Protein AF-A0A3B9G1E5-F1 (afdb_monomer)

Radius of gyration: 32.94 Å; Cα contacts (8 Å, |Δi|>4): 588; chains: 1; bounding box: 75×41×109 Å

pLDDT: mean 81.5, std 19.0, range [27.67, 98.44]

Structure (mmCIF, N/CA/C/O backbone):
data_AF-A0A3B9G1E5-F1
#
_entry.id   AF-A0A3B9G1E5-F1
#
loop_
_atom_site.group_PDB
_atom_site.id
_atom_site.type_symbol
_atom_site.label_atom_id
_atom_site.label_alt_id
_atom_site.label_comp_id
_atom_site.label_asym_id
_atom_site.label_entity_id
_atom_site.label_seq_id
_atom_site.pdbx_PDB_ins_code
_atom_site.Cartn_x
_atom_site.Cartn_y
_atom_site.Cartn_z
_atom_site.occupancy
_atom_site.B_iso_or_equiv
_atom_site.auth_seq_id
_atom_site.auth_comp_id
_atom_site.auth_asym_id
_atom_site.auth_atom_id
_atom_site.pdbx_PDB_model_num
ATOM 1 N N . MET A 1 1 ? 40.032 -5.518 65.776 1.00 39.97 1 MET A N 1
ATOM 2 C CA . MET A 1 1 ? 39.558 -6.802 65.204 1.00 39.97 1 MET A CA 1
ATOM 3 C C . MET A 1 1 ? 38.632 -7.492 66.201 1.00 39.97 1 MET A C 1
ATOM 5 O O . MET A 1 1 ? 39.005 -7.560 67.363 1.00 39.97 1 MET A O 1
ATOM 9 N N . LYS A 1 2 ? 37.508 -8.045 65.707 1.00 32.12 2 LYS A N 1
ATOM 10 C CA . LYS A 1 2 ? 36.455 -8.835 66.402 1.00 32.12 2 LYS A CA 1
ATOM 11 C C . LYS A 1 2 ? 35.455 -7.978 67.204 1.00 32.12 2 LYS A C 1
ATOM 13 O O . LYS A 1 2 ? 35.802 -7.433 68.237 1.00 32.12 2 LYS A O 1
ATOM 18 N N . LYS A 1 3 ? 34.317 -7.600 66.609 1.00 34.41 3 LYS A N 1
ATOM 19 C CA . LYS A 1 3 ? 33.067 -8.346 66.303 1.00 34.41 3 LYS A CA 1
ATOM 20 C C . LYS A 1 3 ? 32.034 -8.252 67.443 1.00 34.41 3 LYS A C 1
ATOM 22 O O . LYS A 1 3 ? 32.259 -8.770 68.528 1.00 34.41 3 LYS A O 1
ATOM 27 N N . SER A 1 4 ? 30.888 -7.665 67.070 1.00 39.25 4 SER A N 1
ATOM 28 C CA . SER A 1 4 ? 29.509 -7.920 67.528 1.00 39.25 4 SER A CA 1
ATOM 29 C C . SER A 1 4 ? 29.148 -7.669 69.001 1.00 39.25 4 SER A C 1
ATOM 31 O O . SER A 1 4 ? 29.394 -8.498 69.873 1.00 39.25 4 SER A O 1
ATOM 33 N N . LEU A 1 5 ? 28.430 -6.561 69.221 1.00 33.75 5 LEU A N 1
ATOM 34 C CA . LEU A 1 5 ? 27.640 -6.215 70.407 1.00 33.75 5 LEU A CA 1
ATOM 35 C C . LEU A 1 5 ? 26.174 -6.147 69.921 1.00 33.75 5 LEU A C 1
ATOM 37 O O . LEU A 1 5 ? 25.920 -5.431 68.961 1.00 33.75 5 LEU A O 1
ATOM 41 N N . LYS A 1 6 ? 25.319 -7.114 70.307 1.00 32.94 6 LYS A N 1
ATOM 42 C CA . LYS A 1 6 ? 24.207 -6.984 71.286 1.00 32.94 6 LYS A CA 1
ATOM 43 C C . LYS A 1 6 ? 23.143 -5.951 70.835 1.00 32.94 6 LYS A C 1
ATOM 45 O O . LYS A 1 6 ? 23.500 -4.883 70.380 1.00 32.94 6 LYS A O 1
ATOM 50 N N . LEU A 1 7 ? 21.836 -6.135 70.989 1.00 34.56 7 LEU A N 1
ATOM 51 C CA . LEU A 1 7 ? 21.082 -6.874 71.997 1.00 34.56 7 LEU A CA 1
ATOM 52 C C . LEU A 1 7 ? 19.578 -6.717 71.684 1.00 34.56 7 LEU A C 1
ATOM 54 O O . LEU A 1 7 ? 19.217 -5.668 71.171 1.00 34.56 7 LEU A O 1
ATOM 58 N N . LEU A 1 8 ? 18.779 -7.701 72.131 1.00 34.34 8 LEU A N 1
ATOM 59 C CA . LEU A 1 8 ? 17.460 -7.595 72.803 1.00 34.34 8 LEU A CA 1
ATOM 60 C C . LEU A 1 8 ? 16.345 -6.754 72.147 1.00 34.34 8 LEU A C 1
ATOM 62 O O . LEU A 1 8 ? 16.550 -5.630 71.730 1.00 34.34 8 LEU A O 1
ATOM 66 N N . SER A 1 9 ? 15.081 -7.170 72.129 1.00 32.47 9 SER A N 1
ATOM 67 C CA . SER A 1 9 ? 14.302 -7.956 73.103 1.00 32.47 9 SER A CA 1
ATOM 68 C C . SER A 1 9 ? 12.986 -8.313 72.378 1.00 32.47 9 SER A C 1
ATOM 70 O O . SER A 1 9 ? 12.380 -7.423 71.796 1.00 32.47 9 SER A O 1
ATOM 72 N N . ALA A 1 10 ? 12.551 -9.568 72.202 1.00 31.05 10 ALA A N 1
ATOM 73 C CA . ALA A 1 10 ? 11.916 -10.438 73.204 1.00 31.05 10 ALA A CA 1
ATOM 74 C C . ALA A 1 10 ? 10.995 -9.641 74.153 1.00 31.05 10 ALA A C 1
ATOM 76 O O . ALA A 1 10 ? 11.460 -8.766 74.870 1.00 31.05 10 ALA A O 1
ATOM 77 N N . VAL A 1 11 ? 9.696 -9.921 74.232 1.00 33.59 11 VAL A N 1
ATOM 78 C CA . VAL A 1 11 ? 9.209 -10.969 75.137 1.00 33.59 11 VAL A CA 1
ATOM 79 C C . VAL A 1 11 ? 7.701 -11.183 74.923 1.00 33.59 11 VAL A C 1
ATOM 81 O O . VAL A 1 11 ? 6.958 -10.212 74.961 1.00 33.59 11 VAL A O 1
ATOM 84 N N . LEU A 1 12 ? 7.338 -12.463 74.723 1.00 31.69 12 LEU A N 1
ATOM 85 C CA . LEU A 1 12 ? 6.212 -13.259 75.262 1.00 31.69 12 LEU A CA 1
ATOM 86 C C . LEU A 1 12 ? 4.792 -12.624 75.327 1.00 31.69 12 LEU A C 1
ATOM 88 O O . LEU A 1 12 ? 4.618 -11.482 75.707 1.00 31.69 12 LEU A O 1
ATOM 92 N N . LEU A 1 13 ? 3.688 -13.341 75.087 1.00 30.61 13 LEU A N 1
ATOM 93 C CA . LEU A 1 13 ? 3.340 -14.628 75.695 1.00 30.61 13 LEU A CA 1
ATOM 94 C C . LEU A 1 13 ? 2.105 -15.262 75.010 1.00 30.61 13 LEU A C 1
ATOM 96 O O . LEU A 1 13 ? 1.199 -14.587 74.537 1.00 30.61 13 LEU A O 1
ATOM 100 N N . SER A 1 14 ? 2.120 -16.587 75.021 1.00 32.97 14 SER A N 1
ATOM 101 C CA . SER A 1 14 ? 1.191 -17.615 74.544 1.00 32.97 14 SER A CA 1
ATOM 102 C C . SER A 1 14 ? -0.316 -17.506 74.857 1.00 32.97 14 SER A C 1
ATOM 104 O O . SER A 1 14 ? -0.705 -17.208 75.979 1.00 32.97 14 SER A O 1
ATOM 106 N N . ALA A 1 15 ? -1.104 -17.955 73.868 1.00 40.81 15 ALA A N 1
ATOM 107 C CA . ALA A 1 15 ? -2.225 -18.915 73.904 1.00 40.81 15 ALA A CA 1
ATOM 108 C C . ALA A 1 15 ? -3.256 -18.901 75.056 1.00 40.81 15 ALA A C 1
ATOM 110 O O . ALA A 1 15 ? -2.935 -19.202 76.202 1.00 40.81 15 ALA A O 1
ATOM 111 N N . SER A 1 16 ? -4.544 -18.803 74.696 1.00 33.31 16 SER A N 1
ATOM 112 C CA . SER A 1 16 ? -5.614 -19.595 75.331 1.00 33.31 16 SER A CA 1
ATOM 113 C C . SER A 1 16 ? -6.847 -19.750 74.422 1.00 33.31 16 SER A C 1
ATOM 115 O O . SER A 1 16 ? -7.103 -18.939 73.538 1.00 33.31 16 SER A O 1
ATOM 117 N N . MET A 1 17 ? -7.529 -20.879 74.621 1.00 38.78 17 MET A N 1
ATOM 118 C CA . MET A 1 17 ? -8.635 -21.469 73.863 1.00 38.78 17 MET A CA 1
ATOM 119 C C . MET A 1 17 ? -9.976 -20.711 73.921 1.00 38.78 17 MET A C 1
ATOM 121 O O . MET A 1 17 ? -10.339 -20.160 74.951 1.00 38.78 17 MET A O 1
ATOM 125 N N . ALA A 1 18 ? -10.741 -20.891 72.836 1.00 42.22 18 ALA A N 1
ATOM 126 C CA . ALA A 1 18 ? -12.187 -21.148 72.743 1.00 42.22 18 ALA A CA 1
ATOM 127 C C . ALA A 1 18 ? -13.191 -20.255 73.506 1.00 42.22 18 ALA A C 1
ATOM 129 O O . ALA A 1 18 ? -13.403 -20.403 74.706 1.00 42.22 18 ALA A 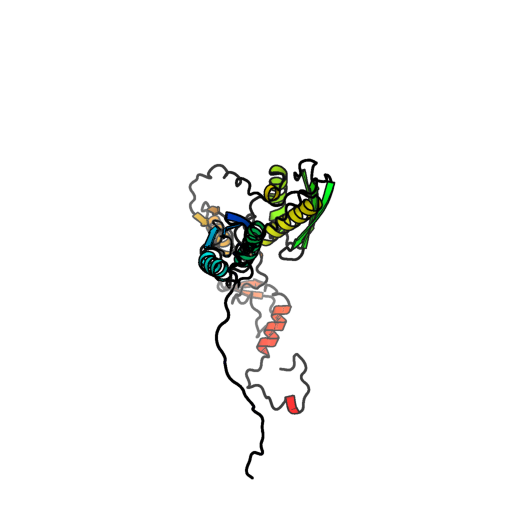O 1
ATOM 130 N N . ALA A 1 19 ? -13.980 -19.496 72.735 1.00 28.98 19 ALA A N 1
ATOM 131 C CA . ALA A 1 19 ? -15.362 -19.152 73.068 1.00 28.98 19 ALA A CA 1
ATOM 132 C C . ALA A 1 19 ? -16.203 -19.023 71.781 1.00 28.98 19 ALA A C 1
ATOM 134 O O . ALA A 1 19 ? -15.822 -18.334 70.839 1.00 28.98 19 ALA A O 1
ATOM 135 N N . CYS A 1 20 ? -17.328 -19.737 71.749 1.00 31.62 20 CYS A N 1
ATOM 136 C CA . CYS A 1 20 ? -18.337 -19.764 70.692 1.00 31.62 20 CYS A CA 1
ATOM 137 C C . CYS A 1 20 ? -18.978 -18.389 70.433 1.00 31.62 20 CYS A C 1
ATOM 139 O O . CYS A 1 20 ? -19.241 -17.662 71.386 1.00 31.62 20 CYS A O 1
ATOM 141 N N . SER A 1 21 ? -19.398 -18.106 69.194 1.00 28.61 21 SER A N 1
ATOM 142 C CA . SER A 1 21 ? -20.818 -17.898 68.821 1.00 28.61 21 SER A CA 1
ATOM 143 C C . SER A 1 21 ? -20.988 -17.188 67.467 1.00 28.61 21 SER A C 1
ATOM 145 O O . SER A 1 21 ? -20.147 -16.409 67.041 1.00 28.61 21 SER A O 1
ATOM 147 N N . SER A 1 22 ? -22.119 -17.504 66.826 1.00 29.78 22 SER A N 1
ATOM 148 C CA . SER A 1 22 ? -22.732 -16.894 65.635 1.00 29.78 22 SER A CA 1
ATOM 149 C C . SER A 1 22 ? -21.983 -16.988 64.306 1.00 29.78 22 SER A C 1
ATOM 151 O O . SER A 1 22 ? -21.281 -16.087 63.869 1.00 29.78 22 SER A O 1
ATOM 153 N N . GLN A 1 23 ? -22.288 -18.086 63.621 1.00 37.19 23 GLN A N 1
ATOM 154 C CA . GLN A 1 23 ? -22.285 -18.237 62.175 1.00 37.19 23 GLN A CA 1
ATOM 155 C C . GLN A 1 23 ? -23.252 -17.206 61.558 1.00 37.19 23 GLN A C 1
ATOM 157 O O . GLN A 1 23 ? -24.460 -17.432 61.495 1.00 37.19 23 GLN A O 1
ATOM 162 N N . SER A 1 24 ? -22.731 -16.050 61.151 1.00 27.67 24 SER A N 1
ATOM 163 C CA . SER A 1 24 ? -23.397 -15.167 60.194 1.00 27.67 24 SER A CA 1
ATOM 164 C C . SER A 1 24 ? -23.032 -15.641 58.791 1.00 27.67 24 SER A C 1
ATOM 166 O O . SER A 1 24 ? -21.886 -15.534 58.367 1.00 27.67 24 SER A O 1
ATOM 168 N N . ASN A 1 25 ? -24.019 -16.205 58.095 1.00 38.38 25 ASN A N 1
ATOM 169 C CA . ASN A 1 25 ? -24.003 -16.365 56.645 1.00 38.38 25 ASN A CA 1
ATOM 170 C C . ASN A 1 25 ? -23.972 -14.955 56.030 1.00 38.38 25 ASN A C 1
ATOM 172 O O . ASN A 1 25 ? -25.022 -14.344 55.829 1.00 38.38 25 ASN A O 1
ATOM 176 N N . GLU A 1 26 ? -22.783 -14.417 55.776 1.00 31.73 26 GLU A N 1
ATOM 177 C CA . GLU A 1 26 ? -22.623 -13.376 54.764 1.00 31.73 26 GLU A CA 1
ATOM 178 C C . GLU A 1 26 ? -22.708 -14.057 53.390 1.00 31.73 26 GLU A C 1
ATOM 180 O O . GLU A 1 26 ? -22.068 -15.094 53.185 1.00 31.73 26 GLU A O 1
ATOM 185 N N . PRO A 1 27 ? -23.513 -13.543 52.444 1.00 32.75 27 PRO A N 1
ATOM 186 C CA . PRO A 1 27 ? -23.383 -13.978 51.067 1.00 32.75 27 PRO A CA 1
ATOM 187 C C . PRO A 1 27 ? -21.976 -13.589 50.612 1.00 32.75 27 PRO A C 1
ATOM 189 O O . PRO A 1 27 ? -21.562 -12.446 50.803 1.00 32.75 27 PRO A O 1
ATOM 192 N N . ALA A 1 28 ? -21.238 -14.548 50.051 1.00 31.94 28 ALA A N 1
ATOM 193 C CA . ALA A 1 28 ? -19.976 -14.275 49.385 1.00 31.94 28 ALA A CA 1
ATOM 194 C C . ALA A 1 28 ? -20.189 -13.093 48.430 1.00 31.94 28 ALA A C 1
ATOM 196 O O . ALA A 1 28 ? -21.043 -13.167 47.545 1.00 31.94 28 ALA A O 1
ATOM 197 N N . GLN A 1 29 ? -19.466 -11.993 48.653 1.00 33.97 29 GLN A N 1
ATOM 198 C CA . GLN A 1 29 ? -19.356 -10.927 47.668 1.00 33.97 29 GLN A CA 1
ATOM 199 C C . GLN A 1 29 ? -18.851 -11.575 46.378 1.00 33.97 29 GLN A C 1
ATOM 201 O O . GLN A 1 29 ? -17.723 -12.061 46.328 1.00 33.97 29 GLN A O 1
ATOM 206 N N . GLU A 1 30 ? -19.712 -11.636 45.365 1.00 41.00 30 GLU A N 1
ATOM 207 C CA . GLU A 1 30 ? -19.305 -11.918 43.996 1.00 41.00 30 GLU A CA 1
ATOM 208 C C . GLU A 1 30 ? -18.299 -10.818 43.632 1.00 41.00 30 GLU A C 1
ATOM 210 O O . GLU A 1 30 ? -18.669 -9.642 43.572 1.00 41.00 30 GLU A O 1
ATOM 215 N N . GLU A 1 31 ? -17.013 -11.161 43.492 1.00 42.53 31 GLU A N 1
ATOM 216 C CA . GLU A 1 31 ? -16.055 -10.223 42.914 1.00 42.53 31 GLU A CA 1
ATOM 217 C C . GLU A 1 31 ? -16.584 -9.819 41.539 1.00 42.53 31 GLU A C 1
ATOM 219 O O . GLU A 1 31 ? -16.927 -10.670 40.712 1.00 42.53 31 GLU A O 1
ATOM 224 N N . ALA A 1 32 ? -16.703 -8.510 41.317 1.00 54.34 32 ALA A N 1
ATOM 225 C CA . ALA A 1 32 ? -17.008 -7.979 40.003 1.00 54.34 32 ALA A CA 1
ATOM 226 C C . ALA A 1 32 ? -15.880 -8.424 39.065 1.00 54.34 32 ALA A C 1
ATOM 228 O O . ALA A 1 32 ? -14.743 -7.980 39.208 1.00 54.34 32 ALA A O 1
ATOM 229 N N . GLY A 1 33 ? -16.195 -9.358 38.169 1.00 64.31 33 GLY A N 1
ATOM 230 C CA . GLY A 1 33 ? -15.239 -9.892 37.210 1.00 64.31 33 GLY A CA 1
ATOM 231 C C . GLY A 1 33 ? -14.616 -8.781 36.365 1.00 64.31 33 GLY A C 1
ATOM 232 O O . GLY A 1 33 ? -15.290 -7.811 36.019 1.00 64.31 33 GLY A O 1
ATOM 233 N N . LYS A 1 34 ? -13.329 -8.934 36.032 1.00 81.19 34 LYS A N 1
ATOM 234 C CA . LYS A 1 34 ? -12.565 -8.031 35.158 1.00 81.19 34 LYS A CA 1
ATOM 235 C C . LYS A 1 34 ? -13.220 -7.854 33.782 1.00 81.19 34 LYS A C 1
ATOM 237 O O . LYS A 1 34 ? -13.136 -6.770 33.215 1.00 81.19 34 LYS A O 1
ATOM 242 N N . TYR A 1 35 ? -13.871 -8.896 33.265 1.00 86.25 35 TYR A N 1
ATOM 243 C CA . TYR A 1 35 ? -14.521 -8.877 31.957 1.00 86.25 35 TYR A CA 1
ATOM 244 C C . TYR A 1 35 ? -15.988 -9.302 32.037 1.00 86.25 35 TYR A C 1
ATOM 246 O O . TYR A 1 35 ? -16.402 -10.100 32.883 1.00 86.25 35 TYR A O 1
ATOM 254 N N . THR A 1 36 ? -16.771 -8.827 31.076 1.00 88.75 36 THR A N 1
ATOM 255 C CA . THR A 1 36 ? -18.041 -9.443 30.706 1.00 88.75 36 THR A CA 1
ATOM 256 C C . THR A 1 36 ? -17.722 -10.685 29.884 1.00 88.75 36 THR A C 1
ATOM 258 O O . THR A 1 36 ? -17.154 -10.576 28.800 1.00 88.75 36 THR A O 1
ATOM 261 N N . ALA A 1 37 ? -18.071 -11.867 30.393 1.00 90.19 37 ALA A N 1
ATOM 262 C CA . ALA A 1 37 ? -17.803 -13.120 29.692 1.00 90.19 37 ALA A CA 1
ATOM 263 C C . ALA A 1 37 ? -18.481 -13.135 28.312 1.00 90.19 37 ALA A C 1
ATOM 265 O O . ALA A 1 37 ? -19.678 -12.853 28.204 1.00 90.19 37 ALA A O 1
ATOM 266 N N . GLY A 1 38 ? -17.729 -13.476 27.271 1.00 91.62 38 GLY A N 1
ATOM 267 C CA . GLY A 1 38 ? -18.206 -13.431 25.893 1.00 91.62 38 GLY A CA 1
ATOM 268 C C . GLY A 1 38 ? -17.073 -13.509 24.879 1.00 91.62 38 GLY A C 1
ATOM 269 O O . GLY A 1 38 ? -15.912 -13.700 25.235 1.00 91.62 38 GLY A O 1
ATOM 270 N N . THR A 1 39 ? -17.425 -13.356 23.608 1.00 93.19 39 THR A N 1
ATOM 271 C CA . THR A 1 39 ? -16.469 -13.288 22.502 1.00 93.19 39 THR A CA 1
ATOM 272 C C . THR A 1 39 ? -16.548 -11.903 21.885 1.00 93.19 39 THR A C 1
ATOM 274 O O . THR A 1 39 ? -17.632 -11.449 21.520 1.00 93.19 39 THR A O 1
ATOM 27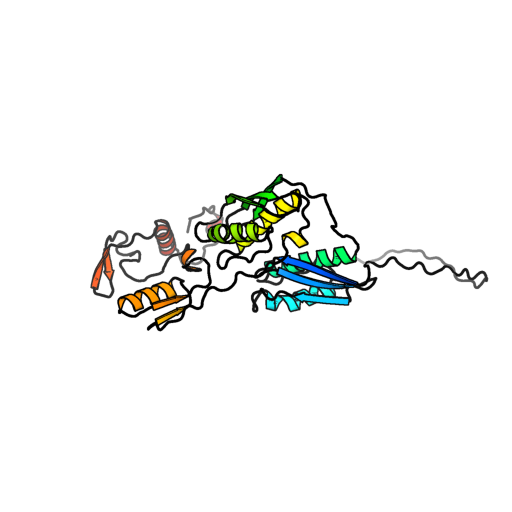7 N N . TYR A 1 40 ? -15.398 -11.253 21.766 1.00 90.75 40 TYR A N 1
ATOM 278 C CA . TYR A 1 40 ? -15.261 -9.884 21.284 1.00 90.75 40 TYR A CA 1
ATOM 279 C C . TYR A 1 40 ? -14.261 -9.858 20.147 1.00 90.75 40 TYR A C 1
ATOM 281 O O . TYR A 1 40 ? -13.305 -10.637 20.138 1.00 90.75 40 TYR A O 1
ATOM 289 N N . SER A 1 41 ? -14.471 -8.969 19.184 1.00 90.50 41 SER A N 1
ATOM 290 C CA . SER A 1 41 ? -13.565 -8.847 18.055 1.00 90.50 41 SER A CA 1
ATOM 291 C C . SER A 1 41 ? -13.365 -7.398 17.659 1.00 90.50 41 SER A C 1
ATOM 293 O O . SER A 1 41 ? -14.282 -6.580 17.732 1.00 90.50 41 SER A O 1
ATOM 295 N N . ALA A 1 42 ? -12.146 -7.096 17.240 1.00 88.00 42 ALA A N 1
ATOM 296 C CA . ALA A 1 42 ? -11.796 -5.831 16.630 1.00 88.00 42 ALA A CA 1
ATOM 297 C C . ALA A 1 42 ? -10.817 -6.079 15.483 1.00 88.00 42 ALA A C 1
ATOM 299 O O . ALA A 1 42 ? -10.176 -7.128 15.399 1.00 88.00 42 ALA A O 1
ATOM 300 N N . THR A 1 43 ? -10.739 -5.112 14.579 1.00 87.88 43 THR A N 1
ATOM 301 C CA . THR A 1 43 ? -9.884 -5.149 13.394 1.00 87.88 43 THR A CA 1
ATOM 302 C C . THR A 1 43 ? -9.027 -3.896 13.371 1.00 87.88 43 THR A C 1
ATOM 304 O O . THR A 1 43 ? -9.527 -2.819 13.687 1.00 87.88 43 THR A O 1
ATOM 307 N N . ALA A 1 44 ? -7.764 -4.043 12.986 1.00 86.94 44 ALA A N 1
ATOM 308 C CA . ALA A 1 44 ? -6.845 -2.937 12.742 1.00 86.94 44 ALA A CA 1
ATOM 309 C C . ALA A 1 44 ? -6.053 -3.185 11.448 1.00 86.94 44 ALA A C 1
ATOM 311 O O . ALA A 1 44 ? -5.965 -4.319 10.972 1.00 86.94 44 ALA A O 1
ATOM 312 N N . GLU A 1 45 ? -5.477 -2.135 10.865 1.00 85.19 45 GLU A N 1
ATOM 313 C CA . GLU A 1 45 ? -4.782 -2.221 9.574 1.00 85.19 45 GLU A CA 1
ATOM 314 C C . GLU A 1 45 ? -3.340 -2.747 9.733 1.00 85.19 45 GLU A C 1
ATOM 316 O O . GLU A 1 45 ? -2.445 -2.061 10.242 1.00 85.19 45 GLU A O 1
ATOM 321 N N . GLY A 1 46 ? -3.107 -3.974 9.261 1.00 85.38 46 GLY A N 1
ATOM 322 C CA . GLY A 1 46 ? -1.806 -4.642 9.197 1.00 85.38 46 GLY A CA 1
ATOM 323 C C . GLY A 1 46 ? -0.926 -4.185 8.031 1.00 85.38 46 GLY A C 1
ATOM 324 O O . GLY A 1 46 ? -1.112 -3.115 7.446 1.00 85.38 46 GLY A O 1
ATOM 325 N N . PHE A 1 47 ? 0.096 -4.977 7.706 1.00 86.06 47 PHE A N 1
ATOM 326 C CA . PHE A 1 47 ? 1.004 -4.662 6.599 1.00 86.06 47 PHE A CA 1
ATOM 327 C C . PHE A 1 47 ? 0.348 -4.916 5.237 1.00 86.06 47 PHE A C 1
ATOM 329 O O . PHE A 1 47 ? 0.419 -4.073 4.344 1.00 86.06 47 PHE A O 1
ATOM 336 N N . GLY A 1 48 ? -0.267 -6.087 5.077 1.00 78.38 48 GLY A N 1
ATOM 337 C CA . GLY A 1 48 ? -0.910 -6.518 3.837 1.00 78.38 48 GLY A CA 1
ATOM 338 C C . GLY A 1 48 ? -2.414 -6.242 3.794 1.00 78.38 48 GLY A C 1
ATOM 339 O O . GLY A 1 48 ? -3.027 -6.329 2.732 1.00 78.38 48 GLY A O 1
ATOM 340 N N . GLY A 1 49 ? -3.016 -5.875 4.924 1.00 81.81 49 GLY A N 1
ATOM 341 C CA . GLY A 1 49 ? -4.423 -5.497 5.016 1.00 81.81 49 GLY A CA 1
ATOM 342 C C . GLY A 1 49 ? -4.966 -5.661 6.435 1.00 81.81 49 GLY A C 1
ATOM 343 O O . GLY A 1 49 ? -4.180 -5.726 7.381 1.00 81.81 49 GLY A O 1
ATOM 344 N N . PRO A 1 50 ? -6.294 -5.745 6.610 1.00 86.06 50 PRO A N 1
ATOM 345 C CA . PRO A 1 50 ? -6.900 -5.821 7.931 1.00 86.06 50 PRO A CA 1
ATOM 346 C C . PRO A 1 50 ? -6.492 -7.099 8.673 1.00 86.06 50 PRO A C 1
ATOM 348 O O . PRO A 1 50 ? -6.551 -8.203 8.125 1.00 86.06 50 PRO A O 1
ATOM 351 N N . VAL A 1 51 ? -6.131 -6.939 9.945 1.00 91.19 51 VAL A N 1
ATOM 352 C CA . VAL A 1 51 ? -5.887 -8.020 10.901 1.00 91.19 51 VAL A CA 1
ATOM 353 C C . VAL A 1 51 ? -6.996 -7.986 11.945 1.00 91.19 51 VAL A C 1
ATOM 355 O O . VAL A 1 51 ? -7.173 -6.997 12.658 1.00 91.19 51 VAL A O 1
ATOM 358 N N . THR A 1 52 ? -7.763 -9.069 12.019 1.00 91.56 52 THR A N 1
ATOM 359 C CA . THR A 1 52 ? -8.863 -9.245 12.969 1.00 91.56 52 THR A CA 1
ATOM 360 C C . THR A 1 52 ? -8.379 -10.053 14.161 1.00 91.56 52 THR A C 1
ATOM 362 O O . THR A 1 52 ? -7.861 -11.156 13.997 1.00 91.56 52 THR A O 1
ATOM 365 N N . VAL A 1 53 ? -8.577 -9.529 15.367 1.00 94.75 53 VAL A N 1
ATOM 366 C CA . VAL A 1 53 ? -8.351 -10.263 16.614 1.00 94.75 53 VAL A CA 1
ATOM 367 C C . VAL A 1 53 ? -9.707 -10.577 17.229 1.00 94.75 53 VAL A C 1
ATOM 369 O O . VAL A 1 53 ? -10.558 -9.699 17.385 1.00 94.75 53 VAL A O 1
ATOM 372 N N . THR A 1 54 ? -9.919 -11.840 17.575 1.00 93.94 54 THR A N 1
ATOM 373 C CA . THR A 1 54 ? -11.077 -12.326 18.320 1.00 93.94 54 THR A CA 1
ATOM 374 C C . THR A 1 54 ? -10.596 -12.873 19.657 1.00 93.94 54 THR A C 1
ATOM 376 O O . THR A 1 54 ? -9.789 -13.801 19.694 1.00 93.94 54 THR A O 1
ATOM 379 N N . VAL A 1 55 ? -11.096 -12.313 20.755 1.00 94.62 55 VAL A N 1
ATOM 380 C CA . VAL A 1 55 ? -10.791 -12.751 22.122 1.00 94.62 55 VAL A CA 1
ATOM 381 C C . VAL A 1 55 ? -12.043 -13.336 22.764 1.00 94.62 55 VAL A C 1
ATOM 383 O O . VAL A 1 55 ? -13.127 -12.759 22.672 1.00 94.62 55 VAL A O 1
ATOM 386 N N . THR A 1 56 ? -11.901 -14.475 23.434 1.00 95.00 56 THR A N 1
ATOM 387 C CA . THR A 1 56 ? -12.962 -15.047 24.271 1.00 95.00 56 THR A CA 1
ATOM 388 C C . THR A 1 56 ? -12.577 -14.890 25.729 1.00 95.00 56 THR A C 1
ATOM 390 O O . THR A 1 56 ? -11.530 -15.382 26.152 1.00 95.00 56 THR A O 1
ATOM 393 N N . THR A 1 57 ? -13.418 -14.229 26.513 1.00 92.56 57 THR A N 1
ATOM 394 C CA . THR A 1 57 ? -13.191 -13.975 27.936 1.00 92.56 57 THR A CA 1
ATOM 395 C C . THR A 1 57 ? -14.203 -14.719 28.799 1.00 92.56 57 THR A C 1
ATOM 397 O O . THR A 1 57 ? -15.370 -14.885 28.434 1.00 92.56 57 THR A O 1
ATOM 400 N N . ASP A 1 58 ? -13.763 -15.154 29.977 1.00 91.56 58 ASP A N 1
ATOM 401 C CA . ASP A 1 58 ? -14.662 -15.416 31.099 1.00 91.56 58 ASP A CA 1
ATOM 402 C C . ASP A 1 58 ? -14.731 -14.177 32.011 1.00 91.56 58 ASP A C 1
ATOM 404 O O . ASP A 1 58 ? -14.286 -13.098 31.631 1.00 91.56 58 ASP A O 1
ATOM 408 N N . LYS A 1 59 ? -15.303 -14.290 33.217 1.00 87.31 59 LYS A N 1
ATOM 409 C CA . LYS A 1 59 ? -15.391 -13.148 34.145 1.00 87.31 59 LYS A CA 1
ATOM 410 C C . LYS A 1 59 ? -14.016 -12.604 34.575 1.00 87.31 59 LYS A C 1
ATOM 412 O O . LYS A 1 59 ? -13.937 -11.460 35.004 1.00 87.31 59 LYS A O 1
ATOM 417 N N . ASN A 1 60 ? -12.947 -13.389 34.486 1.00 86.38 60 ASN A N 1
ATOM 418 C CA . ASN A 1 60 ? -11.652 -13.110 35.108 1.00 86.38 60 ASN A CA 1
ATOM 419 C C . ASN A 1 60 ? -10.478 -13.078 34.117 1.00 86.38 60 ASN A C 1
ATOM 421 O O . ASN A 1 60 ? -9.495 -12.383 34.376 1.00 86.38 60 ASN A O 1
ATOM 425 N N . ALA A 1 61 ? -10.548 -13.819 33.012 1.00 90.06 61 ALA A N 1
ATOM 426 C CA . ALA A 1 61 ? -9.417 -14.078 32.132 1.00 90.06 61 ALA A CA 1
ATOM 427 C C . ALA A 1 61 ? -9.812 -14.181 30.653 1.00 90.06 61 ALA A C 1
ATOM 429 O O . ALA A 1 61 ? -10.956 -14.472 30.298 1.00 90.06 61 ALA A O 1
ATOM 430 N N . VAL A 1 62 ? -8.814 -13.983 29.791 1.00 92.88 62 VAL A N 1
ATOM 431 C CA . VAL A 1 62 ? -8.868 -14.373 28.380 1.00 92.88 62 VAL A CA 1
ATOM 432 C C . VAL A 1 62 ? -8.639 -15.880 28.307 1.00 92.88 62 VAL A C 1
ATOM 434 O O . VAL A 1 62 ? -7.678 -16.398 28.867 1.00 92.88 62 VAL A O 1
ATOM 437 N N . THR A 1 63 ? -9.552 -16.586 27.655 1.00 94.31 63 THR A N 1
ATOM 438 C CA . THR A 1 63 ? -9.571 -18.054 27.561 1.00 94.31 63 THR A CA 1
ATOM 439 C C . THR A 1 63 ? -9.186 -18.560 26.179 1.00 94.31 63 THR A C 1
ATOM 441 O O . THR A 1 63 ? -8.712 -19.687 26.060 1.00 94.31 63 THR A O 1
ATOM 444 N N . ASP A 1 64 ? -9.376 -17.733 25.151 1.00 95.31 64 ASP A N 1
ATOM 445 C CA . ASP A 1 64 ? -9.021 -18.054 23.776 1.00 95.31 64 ASP A CA 1
ATOM 446 C C . ASP A 1 64 ? -8.730 -16.774 22.990 1.00 95.31 64 ASP A C 1
ATOM 448 O O . ASP A 1 64 ? -9.340 -15.728 23.244 1.00 95.31 64 ASP A O 1
ATOM 452 N N . VAL A 1 65 ? -7.807 -16.872 22.037 1.00 95.94 65 VAL A N 1
ATOM 453 C CA . VAL A 1 65 ? -7.447 -15.791 21.116 1.00 95.94 65 VAL A CA 1
ATOM 454 C C . VAL A 1 65 ? -7.291 -16.383 19.725 1.00 95.94 65 VAL A C 1
ATOM 456 O O . VAL A 1 65 ? -6.535 -17.331 19.521 1.00 95.94 65 VAL A O 1
ATOM 459 N N . LYS A 1 66 ? -7.967 -15.778 18.753 1.00 95.94 66 LYS A N 1
ATOM 460 C CA . LYS A 1 66 ? -7.829 -16.089 17.334 1.00 95.94 66 LYS A CA 1
ATOM 461 C C . LYS A 1 66 ? -7.449 -14.819 16.587 1.00 95.94 66 LYS A C 1
ATOM 463 O O . LYS A 1 66 ? -8.103 -13.793 16.750 1.00 95.94 66 LYS A O 1
ATOM 468 N N . ILE A 1 67 ? -6.406 -14.896 15.768 1.00 95.19 67 ILE A N 1
ATOM 469 C CA . ILE A 1 67 ? -5.959 -13.787 14.924 1.00 95.19 67 ILE A CA 1
ATOM 470 C C . ILE A 1 67 ? -6.075 -14.206 13.459 1.00 95.19 67 ILE A C 1
ATOM 472 O O . ILE A 1 67 ? -5.559 -15.252 13.066 1.00 95.19 67 ILE A O 1
ATOM 476 N N . GLU A 1 68 ? -6.754 -13.392 12.656 1.00 93.00 68 GLU A N 1
ATOM 477 C CA . GLU A 1 68 ? -6.974 -13.605 11.225 1.00 93.00 68 GLU A CA 1
ATOM 478 C C . GLU A 1 68 ? -6.382 -12.436 10.437 1.00 93.00 68 GLU A C 1
ATOM 480 O O . GLU A 1 68 ? -6.741 -11.284 10.656 1.00 93.00 68 GLU A O 1
ATOM 485 N N . GLY A 1 69 ? -5.470 -12.732 9.514 1.00 88.38 69 GLY A N 1
ATOM 486 C CA . GLY A 1 69 ? -4.798 -11.742 8.672 1.00 88.38 69 GLY A CA 1
ATOM 487 C C . GLY A 1 69 ? -4.499 -12.329 7.301 1.00 88.38 69 GLY A C 1
ATOM 488 O O . GLY A 1 69 ? -3.341 -12.484 6.934 1.00 88.38 69 GLY A O 1
ATOM 489 N N . GLU A 1 70 ? -5.537 -12.721 6.558 1.00 88.06 70 GLU A N 1
ATOM 490 C CA . GLU A 1 70 ? -5.399 -13.461 5.289 1.00 88.06 70 GLU A CA 1
ATOM 491 C C . GLU A 1 70 ? -4.581 -12.718 4.225 1.00 88.06 70 GLU A C 1
ATOM 493 O O . GLU A 1 70 ? -3.968 -13.349 3.365 1.00 88.06 70 GLU A O 1
ATOM 498 N N . LYS A 1 71 ? -4.565 -11.381 4.287 1.00 85.25 71 LYS A N 1
ATOM 499 C CA . LYS A 1 71 ? -3.808 -10.533 3.361 1.00 85.25 71 LYS A CA 1
ATOM 500 C C . LYS A 1 71 ? -2.368 -10.267 3.812 1.00 85.25 71 LYS A C 1
ATOM 502 O O . LYS A 1 71 ? -1.616 -9.645 3.070 1.00 85.25 71 LYS A O 1
ATOM 507 N N . GLU A 1 72 ? -1.958 -10.720 4.997 1.00 90.62 72 GLU A N 1
ATOM 508 C CA . GLU A 1 72 ? -0.582 -10.549 5.464 1.00 90.62 72 GLU A CA 1
ATOM 509 C C . GLU A 1 72 ? 0.406 -11.372 4.633 1.00 90.62 72 GLU A C 1
ATOM 511 O O . GLU A 1 72 ? 0.118 -12.485 4.193 1.00 90.62 72 GLU A O 1
ATOM 516 N N . THR A 1 73 ? 1.625 -10.852 4.476 1.00 86.56 73 THR A N 1
ATOM 517 C CA . THR A 1 73 ? 2.700 -11.569 3.785 1.00 86.56 73 THR A CA 1
ATOM 518 C C . THR A 1 73 ? 2.973 -12.901 4.498 1.00 86.56 73 THR A C 1
ATOM 520 O O . THR A 1 73 ? 3.421 -12.867 5.651 1.00 86.56 73 THR A O 1
ATOM 523 N N . PRO A 1 74 ? 2.779 -14.071 3.852 1.00 88.44 74 PRO A N 1
ATOM 524 C CA . PRO A 1 74 ? 2.782 -15.363 4.545 1.00 88.44 74 PRO A CA 1
ATOM 525 C C . PRO A 1 74 ? 4.060 -15.654 5.336 1.00 88.44 74 PRO A C 1
ATOM 527 O O . PRO A 1 74 ? 4.009 -16.221 6.420 1.00 88.44 74 PRO A O 1
ATOM 530 N N . THR A 1 75 ? 5.213 -15.241 4.811 1.00 88.88 75 THR A N 1
ATOM 531 C CA . THR A 1 75 ? 6.532 -15.513 5.401 1.00 88.88 75 THR A CA 1
ATOM 532 C C . THR A 1 75 ? 6.983 -14.484 6.435 1.00 88.88 75 THR A C 1
ATOM 534 O O . THR A 1 75 ? 8.015 -14.693 7.066 1.00 88.88 75 THR A O 1
ATOM 537 N N . VAL A 1 76 ? 6.246 -13.380 6.603 1.00 89.25 76 VAL A N 1
ATOM 538 C CA . VAL A 1 76 ? 6.613 -12.279 7.506 1.00 89.25 76 VAL A CA 1
ATOM 539 C C . VAL A 1 76 ? 5.474 -12.011 8.485 1.00 89.25 76 VAL A C 1
ATOM 541 O O . VAL A 1 76 ? 5.521 -12.489 9.614 1.00 89.25 76 VAL A O 1
ATOM 544 N N . GLY A 1 77 ? 4.427 -11.305 8.043 1.00 83.94 77 GLY A N 1
ATOM 545 C CA . GLY A 1 77 ? 3.261 -10.991 8.869 1.00 83.94 77 GLY A CA 1
ATOM 546 C C . GLY A 1 77 ? 2.472 -12.243 9.243 1.00 83.94 77 GLY A C 1
ATOM 547 O O . GLY A 1 77 ? 2.214 -12.469 10.419 1.00 83.94 77 GLY A O 1
ATOM 548 N N . GLY 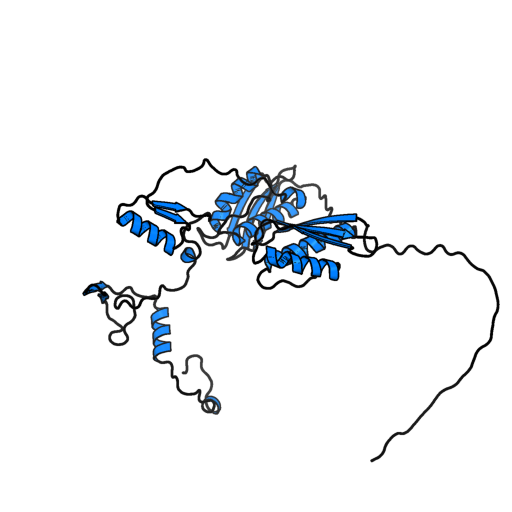A 1 78 ? 2.188 -13.116 8.268 1.00 88.31 78 GLY A N 1
ATOM 549 C CA . GLY A 1 78 ? 1.469 -14.374 8.493 1.00 88.31 78 GLY A CA 1
ATOM 550 C C . GLY A 1 78 ? 2.206 -15.321 9.446 1.00 88.31 78 GLY A C 1
ATOM 551 O O . GLY A 1 78 ? 1.600 -15.881 10.356 1.00 88.31 78 GLY A O 1
ATOM 552 N N . ALA A 1 79 ? 3.528 -15.437 9.296 1.00 91.12 79 ALA A N 1
ATOM 553 C CA . ALA A 1 79 ? 4.376 -16.230 10.185 1.00 91.12 79 ALA A CA 1
ATOM 554 C C . ALA A 1 79 ? 4.443 -15.663 11.616 1.00 91.12 79 ALA A C 1
ATOM 556 O O . ALA A 1 79 ? 4.613 -16.424 12.567 1.00 91.12 79 ALA A O 1
ATOM 557 N N . ALA A 1 80 ? 4.283 -14.345 11.785 1.00 93.44 80 ALA A N 1
ATOM 558 C CA . ALA A 1 80 ? 4.266 -13.698 13.095 1.00 93.44 80 ALA A CA 1
ATOM 559 C C . ALA A 1 80 ? 2.957 -13.932 13.871 1.00 93.44 80 ALA A C 1
ATOM 561 O O . ALA A 1 80 ? 2.969 -13.858 15.100 1.00 93.44 80 ALA A O 1
ATOM 562 N N . LEU A 1 81 ? 1.840 -14.236 13.195 1.00 93.12 81 LEU A N 1
ATOM 563 C CA . LEU A 1 81 ? 0.523 -14.342 13.839 1.00 93.12 81 LEU A CA 1
ATOM 564 C C . LEU A 1 81 ? 0.463 -15.440 14.908 1.00 93.12 81 LEU A C 1
ATOM 566 O O . LEU A 1 81 ? -0.192 -15.244 15.930 1.00 93.12 81 LEU A O 1
ATOM 570 N N . GLU A 1 82 ? 1.145 -16.575 14.715 1.00 94.44 82 GLU A N 1
ATOM 571 C CA . GLU A 1 82 ? 1.149 -17.663 15.707 1.00 94.44 82 GLU A CA 1
ATOM 572 C C . GLU A 1 82 ? 1.810 -17.222 17.022 1.00 94.44 82 GLU A C 1
ATOM 574 O O . GLU A 1 82 ? 1.282 -17.471 18.106 1.00 94.44 82 GLU A O 1
ATOM 579 N N . GLU A 1 83 ? 2.951 -16.540 16.923 1.00 94.75 83 GLU A N 1
ATOM 580 C CA . GLU A 1 83 ? 3.683 -16.014 18.075 1.00 94.75 83 GLU A CA 1
ATOM 581 C C . GLU A 1 83 ? 2.895 -14.894 18.765 1.00 94.75 83 GLU A C 1
ATOM 583 O O . GLU A 1 83 ? 2.692 -14.930 19.977 1.00 94.75 83 GLU A O 1
ATOM 588 N N . LEU A 1 84 ? 2.353 -13.952 17.989 1.00 95.75 84 LEU A N 1
ATOM 589 C CA . LEU A 1 84 ? 1.525 -12.868 18.517 1.00 95.75 84 LEU A CA 1
ATOM 590 C C . LEU A 1 84 ? 0.264 -13.406 19.217 1.00 95.75 84 LEU A C 1
ATOM 592 O O . LEU A 1 84 ? -0.107 -12.904 20.274 1.00 95.75 84 LEU A O 1
ATOM 596 N N . THR A 1 85 ? -0.357 -14.469 18.693 1.00 95.69 85 THR A N 1
ATOM 597 C CA . THR A 1 85 ? -1.516 -15.123 19.332 1.00 95.69 85 THR A CA 1
ATOM 598 C C . THR A 1 85 ? -1.159 -15.655 20.720 1.00 95.69 85 THR A C 1
ATOM 600 O O . THR A 1 85 ? -1.911 -15.436 21.673 1.00 95.69 85 THR A O 1
ATOM 603 N N . LYS A 1 86 ? 0.001 -16.313 20.859 1.00 95.88 86 LYS A N 1
ATOM 604 C CA . LYS A 1 86 ? 0.487 -16.813 22.157 1.00 95.88 86 LYS A CA 1
ATOM 605 C C . LYS A 1 86 ? 0.727 -15.667 23.131 1.00 95.88 86 LYS A C 1
ATOM 607 O O . LYS A 1 86 ? 0.253 -15.740 24.260 1.00 95.88 86 LYS A O 1
ATOM 612 N N . GLN A 1 87 ? 1.376 -14.592 22.683 1.00 96.56 87 GLN A N 1
ATOM 613 C CA . GLN A 1 87 ? 1.649 -13.436 23.539 1.00 96.56 87 GLN A CA 1
ATOM 614 C C . GLN A 1 87 ? 0.365 -12.763 24.044 1.00 96.56 87 GLN A C 1
ATOM 616 O O . GLN A 1 87 ? 0.276 -12.466 25.234 1.00 96.56 87 GLN A O 1
ATOM 621 N N . VAL A 1 88 ? -0.652 -12.568 23.190 1.00 94.38 88 VAL A N 1
ATOM 622 C CA . VAL A 1 88 ? -1.941 -11.990 23.629 1.00 94.38 88 VAL A CA 1
ATOM 623 C C . VAL A 1 88 ? -2.629 -12.905 24.642 1.00 94.38 88 VAL A C 1
ATOM 625 O O . VAL A 1 88 ? -3.149 -12.419 25.648 1.00 94.38 88 VAL A O 1
ATOM 628 N N . LEU A 1 89 ? -2.627 -14.220 24.402 1.00 94.19 89 LEU A N 1
ATOM 629 C CA . LEU A 1 89 ? -3.253 -15.189 25.302 1.00 94.19 89 LEU A CA 1
ATOM 630 C C . LEU A 1 89 ? -2.547 -15.246 26.667 1.00 94.19 89 LEU A C 1
ATOM 632 O O . LEU A 1 89 ? -3.217 -15.270 27.697 1.00 94.19 89 LEU A O 1
ATOM 636 N N . GLU A 1 90 ? -1.212 -15.237 26.687 1.00 93.38 90 GLU A N 1
ATOM 637 C CA . GLU A 1 90 ? -0.416 -15.263 27.921 1.00 93.38 90 GLU A CA 1
ATOM 638 C C . GLU A 1 90 ? -0.507 -13.950 28.706 1.00 93.38 90 GLU A C 1
ATOM 640 O O . GLU A 1 90 ? -0.633 -13.970 29.933 1.00 93.38 90 GLU A O 1
ATOM 645 N N . ALA A 1 91 ? -0.471 -12.807 28.017 1.00 93.00 91 ALA A N 1
ATOM 646 C CA . ALA A 1 91 ? -0.550 -11.498 28.656 1.00 93.00 91 ALA A CA 1
ATOM 647 C C . ALA A 1 91 ? -1.980 -11.137 29.090 1.00 93.00 91 ALA A C 1
ATOM 649 O O . ALA A 1 91 ? -2.166 -10.360 30.030 1.00 93.00 91 ALA A O 1
ATOM 650 N N . GLY A 1 92 ? -3.000 -11.647 28.389 1.00 89.06 92 GLY A N 1
ATOM 651 C CA . GLY A 1 92 ? -4.390 -11.214 28.554 1.00 89.06 92 GLY A CA 1
ATOM 652 C C . GLY A 1 92 ? -4.574 -9.714 28.286 1.00 89.06 92 GLY A C 1
ATOM 653 O O . GLY A 1 92 ? -5.401 -9.062 28.930 1.00 89.06 92 GLY A O 1
ATOM 654 N N . SER A 1 93 ? -3.745 -9.147 27.405 1.00 89.12 93 SER A N 1
ATOM 655 C CA . SER A 1 93 ? -3.697 -7.720 27.079 1.00 89.12 93 SER A CA 1
ATOM 656 C C . SER A 1 93 ? -3.171 -7.501 25.655 1.00 89.12 93 SER A C 1
ATOM 658 O O . SER A 1 93 ? -2.535 -8.390 25.092 1.00 89.12 93 SER A O 1
ATOM 660 N N . GLY A 1 94 ? -3.411 -6.313 25.089 1.00 85.88 94 GLY A N 1
ATOM 661 C CA . GLY A 1 94 ? -2.776 -5.874 23.838 1.00 85.88 94 GLY A CA 1
ATOM 662 C C . GLY A 1 94 ? -1.339 -5.363 24.015 1.00 85.88 94 GLY A C 1
ATOM 663 O O . GLY A 1 94 ? -0.670 -5.076 23.029 1.00 85.88 94 GLY A O 1
ATOM 664 N N . GLU A 1 95 ? -0.839 -5.271 25.252 1.00 91.69 95 GLU A N 1
ATOM 665 C CA . GLU A 1 95 ? 0.525 -4.835 25.575 1.00 91.69 95 GLU A CA 1
ATOM 666 C C . GLU A 1 95 ? 1.501 -6.015 25.437 1.00 91.69 95 GLU A C 1
ATOM 668 O O . GLU A 1 95 ? 1.948 -6.603 26.421 1.00 91.69 95 GLU A O 1
ATOM 673 N N . ILE A 1 96 ? 1.780 -6.397 24.191 1.00 93.38 96 ILE A N 1
ATOM 674 C CA . ILE A 1 96 ? 2.681 -7.500 23.825 1.00 93.38 96 ILE A CA 1
ATOM 675 C C . ILE A 1 96 ? 3.946 -6.985 23.128 1.00 93.38 96 ILE A C 1
ATOM 677 O O . ILE A 1 96 ? 4.018 -5.821 22.709 1.00 93.38 96 ILE A O 1
ATOM 681 N N . ASP A 1 97 ? 4.941 -7.852 22.950 1.00 93.94 97 ASP A N 1
ATOM 682 C CA . ASP A 1 97 ? 6.156 -7.513 22.218 1.00 93.94 97 ASP A CA 1
ATOM 683 C C . ASP A 1 97 ? 5.916 -7.510 20.701 1.00 93.94 97 ASP A C 1
ATOM 685 O O . ASP A 1 97 ? 4.986 -8.110 20.165 1.00 93.94 97 ASP A O 1
ATOM 689 N N . GLY A 1 98 ? 6.735 -6.741 19.981 1.00 93.00 98 GLY A N 1
ATOM 690 C CA . GLY A 1 98 ? 6.724 -6.766 18.518 1.00 93.00 98 GLY A CA 1
ATOM 691 C C . GLY A 1 98 ? 7.550 -7.930 17.977 1.00 93.00 98 GLY A C 1
ATOM 692 O O . GLY A 1 98 ? 8.626 -8.222 18.499 1.00 93.00 98 GLY A O 1
ATOM 693 N N . VAL A 1 99 ? 7.103 -8.548 16.884 1.00 91.75 99 VAL A N 1
ATOM 694 C CA . VAL A 1 99 ? 7.916 -9.523 16.148 1.00 91.75 99 VAL A CA 1
ATOM 695 C C . VAL A 1 99 ? 8.836 -8.781 15.177 1.00 91.75 99 VAL A C 1
ATOM 697 O O . VAL A 1 99 ? 8.398 -7.946 14.382 1.00 91.75 99 VAL A O 1
ATOM 700 N N . SER A 1 100 ? 10.134 -9.088 15.236 1.00 91.44 100 SER A N 1
ATOM 701 C CA . SER A 1 100 ? 11.142 -8.470 14.366 1.00 91.44 100 SER A CA 1
ATOM 702 C C . SER A 1 100 ? 10.814 -8.697 12.889 1.00 91.44 100 SER A C 1
ATOM 704 O O . SER A 1 100 ? 10.572 -9.824 12.466 1.00 91.44 100 SER A O 1
ATOM 706 N N . GLY A 1 101 ? 10.805 -7.618 12.103 1.00 87.69 101 GLY A N 1
ATOM 707 C CA . GLY A 1 101 ? 10.445 -7.649 10.680 1.00 87.69 101 GLY A CA 1
ATOM 708 C C . GLY A 1 101 ? 8.938 -7.618 10.391 1.00 87.69 101 GLY A C 1
ATOM 709 O O . GLY A 1 101 ? 8.563 -7.401 9.245 1.00 87.69 101 GLY A O 1
ATOM 710 N N . ALA A 1 102 ? 8.077 -7.751 11.405 1.00 92.25 102 ALA A N 1
ATOM 711 C CA . ALA A 1 102 ? 6.617 -7.709 11.282 1.00 92.25 102 ALA A CA 1
ATOM 712 C C . ALA A 1 102 ? 6.009 -6.584 12.140 1.00 92.25 102 ALA A C 1
ATOM 714 O O . ALA A 1 102 ? 4.976 -6.761 12.785 1.00 92.25 102 ALA A O 1
ATOM 715 N N . THR A 1 103 ? 6.663 -5.419 12.185 1.00 91.75 103 THR A N 1
ATOM 716 C CA . THR A 1 103 ? 6.283 -4.301 13.066 1.00 91.75 103 THR A CA 1
ATOM 717 C C . THR A 1 103 ? 4.851 -3.822 12.829 1.00 91.75 103 THR A C 1
ATOM 719 O O . THR A 1 103 ? 4.098 -3.674 13.785 1.00 91.75 103 THR A O 1
ATOM 722 N N . LEU A 1 104 ? 4.449 -3.616 11.568 1.00 90.00 104 LEU A N 1
ATOM 723 C CA . LEU A 1 104 ? 3.102 -3.133 11.240 1.00 90.00 104 LEU A CA 1
ATOM 724 C C . LEU A 1 104 ? 2.023 -4.163 11.597 1.00 90.00 104 LEU A C 1
ATOM 726 O O . LEU A 1 104 ? 1.031 -3.807 12.223 1.00 90.00 104 LEU A O 1
ATOM 730 N N . THR A 1 105 ? 2.258 -5.442 11.301 1.00 93.62 105 THR A N 1
ATOM 731 C CA . THR A 1 105 ? 1.385 -6.549 11.720 1.00 93.62 105 THR A CA 1
ATOM 732 C C . THR A 1 105 ? 1.286 -6.643 13.241 1.00 93.62 105 THR A C 1
ATOM 734 O O . THR A 1 105 ? 0.198 -6.791 13.788 1.00 93.62 105 THR A O 1
ATOM 737 N N . SER A 1 106 ? 2.418 -6.514 13.939 1.00 95.25 106 SER A N 1
ATOM 738 C CA . SER A 1 106 ? 2.467 -6.567 15.402 1.00 95.25 106 SER A CA 1
ATOM 739 C C . SER A 1 106 ? 1.667 -5.423 16.015 1.00 95.25 106 SER A C 1
ATOM 741 O O . SER A 1 106 ? 0.886 -5.653 16.929 1.00 95.25 106 SER A O 1
ATOM 743 N N . ASN A 1 107 ? 1.817 -4.202 15.498 1.00 92.94 107 ASN A N 1
ATOM 744 C CA . ASN A 1 107 ? 1.064 -3.043 15.974 1.00 92.94 107 ASN A CA 1
ATOM 745 C C . ASN A 1 107 ? -0.440 -3.195 15.716 1.00 92.94 107 ASN A C 1
ATOM 747 O O . ASN A 1 107 ? -1.224 -2.920 16.620 1.00 92.94 107 ASN A O 1
ATOM 751 N N . ALA A 1 108 ? -0.837 -3.714 14.549 1.00 92.12 108 ALA A N 1
ATOM 752 C CA . ALA A 1 108 ? -2.240 -4.005 14.258 1.00 92.12 108 ALA A CA 1
ATOM 753 C C . ALA A 1 108 ? -2.825 -5.032 15.241 1.00 92.12 108 ALA A C 1
ATOM 755 O O . ALA A 1 108 ? -3.916 -4.833 15.768 1.00 92.12 108 ALA A O 1
ATOM 756 N N . VAL A 1 109 ? -2.083 -6.098 15.565 1.00 94.94 109 VAL A N 1
ATOM 757 C CA . VAL A 1 109 ? -2.517 -7.063 16.588 1.00 94.94 109 VAL A CA 1
ATOM 758 C C . VAL A 1 109 ? -2.638 -6.409 17.963 1.00 94.94 109 VAL A C 1
ATOM 760 O O . VAL A 1 109 ? -3.632 -6.650 18.642 1.00 94.94 109 VAL A O 1
ATOM 763 N N . LYS A 1 110 ? -1.673 -5.576 18.376 1.00 94.62 110 LYS A N 1
ATOM 764 C CA . LYS A 1 110 ? -1.722 -4.858 19.664 1.00 94.62 110 LYS A CA 1
ATOM 765 C C . LYS A 1 110 ? -2.975 -3.992 19.771 1.00 94.62 110 LYS A C 1
ATOM 767 O O . LYS A 1 110 ? -3.706 -4.090 20.754 1.00 94.62 110 LYS A O 1
ATOM 772 N N . GLU A 1 111 ? -3.244 -3.195 18.739 1.00 92.00 111 GLU A N 1
ATOM 773 C CA . GLU A 1 111 ? -4.401 -2.300 18.668 1.00 92.00 111 GLU A CA 1
ATOM 774 C C . GLU A 1 111 ? -5.725 -3.077 18.666 1.00 92.00 111 GLU A C 1
ATOM 776 O O . GLU A 1 111 ? -6.600 -2.822 19.497 1.00 92.00 111 GLU A O 1
ATOM 781 N N . ALA A 1 112 ? -5.857 -4.080 17.793 1.00 92.12 112 ALA A N 1
ATOM 782 C CA . ALA A 1 112 ? -7.062 -4.898 17.705 1.00 92.12 112 ALA A CA 1
ATOM 783 C C . ALA A 1 112 ? -7.300 -5.712 18.990 1.00 92.12 112 ALA A C 1
ATOM 785 O O . ALA A 1 112 ? -8.429 -5.785 19.476 1.00 92.12 112 ALA A O 1
ATOM 786 N N . ALA A 1 113 ? -6.256 -6.279 19.600 1.00 94.06 113 ALA A N 1
ATOM 787 C CA . ALA A 1 113 ? -6.372 -6.981 20.877 1.00 94.06 113 ALA A CA 1
ATOM 788 C C . ALA A 1 113 ? -6.792 -6.030 22.009 1.00 94.06 113 ALA A C 1
ATOM 790 O O . ALA A 1 113 ? -7.690 -6.365 22.784 1.00 94.06 113 ALA A O 1
ATOM 791 N N . ALA A 1 114 ? -6.195 -4.836 22.087 1.00 92.50 114 ALA A N 1
ATOM 792 C CA . ALA A 1 114 ? -6.567 -3.826 23.075 1.00 92.50 114 ALA A CA 1
ATOM 793 C C . ALA A 1 114 ? -8.031 -3.387 22.914 1.00 92.50 114 ALA A C 1
ATOM 795 O O . ALA A 1 114 ? -8.765 -3.342 23.901 1.00 92.50 114 ALA A O 1
ATOM 796 N N . SER A 1 115 ? -8.478 -3.143 21.680 1.00 89.50 115 SER A N 1
ATOM 797 C CA . SER A 1 115 ? -9.861 -2.757 21.383 1.00 89.50 115 SER A CA 1
ATOM 798 C C . SER A 1 115 ? -10.860 -3.874 21.713 1.00 89.50 115 SER A C 1
ATOM 800 O O . SER A 1 115 ? -11.856 -3.636 22.399 1.00 89.50 115 SER A O 1
ATOM 802 N N . ALA A 1 116 ? -10.574 -5.121 21.324 1.00 89.94 116 ALA A N 1
ATOM 803 C CA . ALA A 1 116 ? -11.439 -6.259 21.639 1.00 89.94 116 ALA A CA 1
ATOM 804 C C . ALA A 1 116 ? -11.540 -6.509 23.159 1.00 89.94 116 ALA A C 1
ATOM 806 O O . ALA A 1 116 ? -12.615 -6.818 23.675 1.00 89.94 116 ALA A O 1
ATOM 807 N N . LEU A 1 117 ? -10.445 -6.320 23.902 1.00 90.81 117 LEU A N 1
ATOM 808 C CA . LEU A 1 117 ? -10.452 -6.418 25.363 1.00 90.81 117 LEU A CA 1
ATOM 809 C C . LEU A 1 117 ? -11.154 -5.232 26.032 1.00 90.81 117 LEU A C 1
ATOM 811 O O . LEU A 1 117 ? -11.840 -5.435 27.031 1.00 90.81 117 LEU A O 1
ATOM 815 N N . ALA A 1 118 ? -11.057 -4.021 25.481 1.00 88.94 118 ALA A N 1
ATOM 816 C CA . ALA A 1 118 ? -11.811 -2.868 25.973 1.00 88.94 118 ALA A CA 1
ATOM 817 C C . ALA A 1 118 ? -13.330 -3.097 25.863 1.00 88.94 118 ALA A C 1
ATOM 819 O O . ALA A 1 118 ? -14.061 -2.819 26.818 1.00 88.94 118 ALA A O 1
ATOM 820 N N . GLN A 1 119 ? -13.796 -3.703 24.761 1.00 86.88 119 GLN A N 1
ATOM 821 C CA . GLN A 1 119 ? -15.190 -4.148 24.628 1.00 86.88 119 GLN A CA 1
ATOM 822 C C . GLN A 1 119 ? -15.566 -5.148 25.733 1.00 86.88 119 GLN A C 1
ATOM 824 O O . GLN A 1 119 ? -16.608 -4.999 26.373 1.00 86.88 119 GLN A O 1
ATOM 829 N N . ALA A 1 120 ? -14.694 -6.124 26.013 1.00 86.81 120 ALA A N 1
ATOM 830 C CA . ALA A 1 120 ? -14.910 -7.103 27.078 1.00 86.81 120 ALA A CA 1
ATOM 831 C C . ALA A 1 120 ? -14.974 -6.465 28.479 1.00 86.81 120 ALA A C 1
ATOM 833 O O . ALA A 1 120 ? -15.721 -6.933 29.337 1.00 86.81 120 ALA A O 1
ATOM 834 N N . GLU A 1 121 ? -14.233 -5.383 28.721 1.00 86.81 121 GLU A N 1
ATOM 835 C CA . GLU A 1 121 ? -14.258 -4.611 29.975 1.00 86.81 121 GLU A CA 1
ATOM 836 C C . GLU A 1 121 ? -15.480 -3.678 30.096 1.00 86.81 121 GLU A C 1
ATOM 838 O O . GLU A 1 121 ? -15.619 -2.967 31.093 1.00 86.81 121 GLU A O 1
ATOM 843 N N . GLY A 1 122 ? -16.366 -3.639 29.093 1.00 78.75 122 GLY A N 1
ATOM 844 C CA . GLY A 1 122 ? -17.473 -2.679 29.041 1.00 78.75 122 GLY A CA 1
ATOM 845 C C . GLY A 1 122 ? -17.011 -1.234 28.822 1.00 78.75 122 GLY A C 1
ATOM 846 O O . GLY A 1 122 ? -17.795 -0.302 28.999 1.00 78.75 122 GLY A O 1
ATOM 847 N N . LYS A 1 123 ? -15.744 -1.040 28.432 1.00 70.38 123 LYS A N 1
ATOM 848 C CA . LYS A 1 123 ? -15.191 0.220 27.928 1.00 70.38 123 LYS A CA 1
ATOM 849 C C . LYS A 1 123 ? -15.379 0.246 26.417 1.00 70.38 123 LYS A C 1
ATOM 851 O O . LYS A 1 123 ? -14.424 0.235 25.647 1.00 70.38 123 LYS A O 1
ATOM 856 N N . THR A 1 124 ? -16.625 0.214 25.981 1.00 55.16 124 THR A N 1
ATOM 857 C CA . THR A 1 124 ? -16.929 0.503 24.589 1.00 55.16 124 THR A CA 1
ATOM 858 C C . THR A 1 124 ? -16.635 1.979 24.330 1.00 55.16 124 THR A C 1
ATOM 860 O O . THR A 1 124 ? -17.249 2.850 24.947 1.00 55.16 124 THR A O 1
ATOM 863 N N . GLU A 1 125 ? -15.754 2.279 23.373 1.00 48.41 125 GLU A N 1
ATOM 864 C CA . GLU A 1 125 ? -15.860 3.525 22.607 1.00 48.41 125 GLU A CA 1
ATOM 865 C C . GLU A 1 125 ? -17.105 3.439 21.712 1.00 48.41 125 GLU A C 1
ATOM 867 O O . GLU A 1 125 ? -17.044 3.397 20.490 1.00 48.41 125 GLU A O 1
ATOM 872 N N . GLU A 1 126 ? -18.281 3.393 22.335 1.00 43.25 126 GLU A N 1
ATOM 873 C CA . GLU A 1 126 ? -19.520 3.772 21.670 1.00 43.25 126 GLU A CA 1
ATOM 874 C C . GLU A 1 126 ? -19.699 5.274 21.854 1.00 43.25 126 GLU A C 1
ATOM 876 O O . GLU A 1 126 ? -20.609 5.755 22.530 1.00 43.25 126 GLU A O 1
ATOM 881 N N . THR A 1 127 ? -18.825 6.054 21.225 1.00 42.06 127 THR A N 1
ATOM 882 C CA . THR A 1 127 ? -19.212 7.413 20.859 1.00 42.06 127 THR A CA 1
ATOM 883 C C . THR A 1 127 ? -20.049 7.308 19.593 1.00 42.06 127 THR A C 1
ATOM 885 O O . THR A 1 127 ? -19.589 7.574 18.490 1.00 42.06 127 THR A O 1
ATOM 888 N N . SER A 1 128 ? -21.325 6.949 19.763 1.00 47.44 128 SER A N 1
ATOM 889 C CA . SER A 1 128 ? -22.389 7.423 18.872 1.00 47.44 128 SER A CA 1
ATOM 890 C C . SER A 1 128 ? -22.506 8.940 19.071 1.00 47.44 128 SER A C 1
ATOM 892 O O . SER A 1 128 ? -23.481 9.444 19.634 1.00 47.44 128 SER A O 1
ATOM 894 N N . ALA A 1 129 ? -21.468 9.679 18.684 1.00 58.31 129 ALA A N 1
ATOM 895 C CA . ALA A 1 129 ? -21.614 11.096 18.442 1.00 58.31 129 ALA A CA 1
ATOM 896 C C . ALA A 1 129 ? -22.605 11.231 17.281 1.00 58.31 129 ALA A C 1
ATOM 898 O O . ALA A 1 129 ? -22.527 10.507 16.293 1.00 58.31 129 ALA A O 1
ATOM 899 N N . GLU A 1 130 ? -23.592 12.106 17.433 1.00 78.88 130 GLU A N 1
ATOM 900 C CA . GLU A 1 130 ? -24.489 12.447 16.333 1.00 78.88 130 GLU A CA 1
ATOM 901 C C . GLU A 1 130 ? -23.631 12.945 15.162 1.00 78.88 130 GLU A C 1
ATOM 903 O O . GLU A 1 130 ? -22.844 13.882 15.340 1.00 78.88 130 GLU A O 1
ATOM 908 N N . VAL A 1 131 ? -23.733 12.276 14.008 1.00 89.38 131 VAL A N 1
ATOM 909 C CA . VAL A 1 131 ? -22.921 12.590 12.828 1.00 89.38 131 VAL A CA 1
ATOM 910 C C . VAL A 1 131 ? -23.177 14.033 12.420 1.00 89.38 131 VAL A C 1
ATOM 912 O O . VAL A 1 131 ? -24.320 14.458 12.234 1.00 89.38 131 VAL A O 1
ATOM 915 N N . LYS A 1 132 ? -22.100 14.797 12.263 1.00 93.75 132 LYS A N 1
ATOM 916 C CA . LYS A 1 132 ? -22.158 16.176 11.788 1.00 93.75 132 LYS A CA 1
ATOM 917 C C . LYS A 1 132 ? -21.704 16.203 10.339 1.00 93.75 132 LYS A C 1
ATOM 919 O O . LYS A 1 132 ? -20.535 15.990 10.045 1.00 93.75 132 LYS A O 1
ATOM 924 N N . ALA A 1 133 ? -22.643 16.482 9.440 1.00 95.88 133 ALA A N 1
ATOM 925 C CA . ALA A 1 133 ? -22.314 16.722 8.044 1.00 95.88 133 ALA A CA 1
ATOM 926 C C . ALA A 1 133 ? -21.419 17.964 7.917 1.00 95.88 133 ALA A C 1
ATOM 928 O O . ALA A 1 133 ? -21.657 18.985 8.574 1.00 95.88 133 ALA A O 1
ATOM 929 N N . GLY A 1 134 ? -20.418 17.903 7.046 1.00 97.12 134 GLY A N 1
ATOM 930 C CA . GLY A 1 134 ? -19.467 18.993 6.867 1.00 97.12 134 GLY A CA 1
ATOM 931 C C . GLY A 1 134 ? -18.199 18.568 6.144 1.00 97.12 134 GLY A C 1
ATOM 932 O O . GLY A 1 134 ? -18.063 17.429 5.707 1.00 97.12 134 GLY A O 1
ATOM 933 N N . THR A 1 135 ? -17.267 19.509 6.025 1.00 98.06 135 THR A N 1
ATOM 934 C CA . THR A 1 135 ? -15.925 19.253 5.499 1.00 98.06 135 THR A CA 1
ATOM 935 C C . THR A 1 135 ? -14.923 19.318 6.639 1.00 98.06 135 THR A C 1
ATOM 937 O O . THR A 1 135 ? -14.911 20.293 7.392 1.00 98.06 135 THR A O 1
ATOM 940 N N . TYR A 1 136 ? -14.092 18.288 6.736 1.00 97.81 136 TYR A N 1
ATOM 941 C CA . TYR A 1 136 ? -13.158 18.052 7.826 1.00 97.81 136 TYR A CA 1
ATOM 942 C C . TYR A 1 136 ? -11.753 17.862 7.281 1.00 97.81 136 TYR A C 1
ATOM 944 O O . TYR A 1 136 ? -11.562 17.320 6.189 1.00 97.81 136 TYR A O 1
ATOM 952 N N . THR A 1 137 ? -10.769 18.318 8.047 1.00 97.62 137 THR A N 1
ATOM 953 C CA . THR A 1 137 ? -9.362 18.135 7.710 1.00 97.62 137 THR A CA 1
ATOM 954 C C . THR A 1 137 ? -8.840 16.878 8.374 1.00 97.62 137 THR A C 1
ATOM 956 O O . THR A 1 137 ? -9.011 16.693 9.574 1.00 97.62 137 THR A O 1
ATOM 959 N N . GLY A 1 138 ? -8.184 16.034 7.594 1.00 96.94 138 GLY A N 1
ATOM 960 C CA . GLY A 1 138 ? -7.585 14.796 8.060 1.00 96.94 138 GLY A CA 1
ATOM 961 C C . GLY A 1 138 ? -6.087 14.788 7.827 1.00 96.94 138 GLY A C 1
ATOM 962 O O . GLY A 1 138 ? -5.614 15.387 6.863 1.00 96.94 138 GLY A O 1
ATOM 963 N N . LYS A 1 139 ? -5.344 14.088 8.684 1.00 97.56 139 LYS A N 1
ATOM 964 C CA . LYS A 1 139 ? -3.897 13.913 8.543 1.00 97.56 139 LYS A CA 1
ATOM 965 C C . LYS A 1 139 ? -3.511 12.457 8.794 1.00 97.56 139 LYS A C 1
ATOM 967 O O . LYS A 1 139 ? -3.939 11.884 9.792 1.00 97.56 139 LYS A O 1
ATOM 972 N N . GLY A 1 140 ? -2.688 11.896 7.914 1.00 95.06 140 GLY A N 1
ATOM 973 C CA . GLY A 1 140 ? -2.070 10.577 8.060 1.00 95.06 140 GLY A CA 1
ATOM 974 C C . GLY A 1 140 ? -0.580 10.639 7.743 1.00 95.06 140 GLY A C 1
ATOM 975 O O . GLY A 1 140 ? -0.132 11.537 7.027 1.00 95.06 140 GLY A O 1
ATOM 976 N N . GLU A 1 141 ? 0.209 9.725 8.299 1.00 93.88 141 GLU A N 1
ATOM 977 C CA . GLU A 1 141 ? 1.669 9.753 8.142 1.00 93.88 141 GLU A CA 1
ATOM 978 C C . GLU A 1 141 ? 2.096 8.876 6.954 1.00 93.88 141 GLU A C 1
ATOM 980 O O . GLU A 1 141 ? 1.947 7.654 6.968 1.00 93.88 141 GLU A O 1
ATOM 985 N N . GLY A 1 142 ? 2.596 9.522 5.895 1.00 91.12 142 GLY A N 1
ATOM 986 C CA . GLY A 1 142 ? 3.104 8.881 4.680 1.00 91.12 142 GLY A CA 1
ATOM 987 C C . GLY A 1 142 ? 4.568 8.468 4.775 1.00 91.12 142 GLY A C 1
ATOM 988 O O . GLY A 1 142 ? 5.204 8.550 5.826 1.00 91.12 142 GLY A O 1
ATOM 989 N N . TYR A 1 143 ? 5.119 8.023 3.647 1.00 88.31 143 TYR A N 1
ATOM 990 C CA . TYR A 1 143 ? 6.508 7.577 3.566 1.00 88.31 143 TYR A CA 1
ATOM 991 C C . TYR A 1 143 ? 7.489 8.755 3.611 1.00 88.31 143 TYR A C 1
ATOM 993 O O . TYR A 1 143 ? 8.502 8.691 4.306 1.00 88.31 143 TYR A O 1
ATOM 1001 N N . ASN A 1 144 ? 7.177 9.843 2.900 1.00 87.75 144 ASN A N 1
ATOM 1002 C CA . ASN A 1 144 ? 8.034 11.035 2.800 1.00 87.75 144 ASN A CA 1
ATOM 1003 C C . ASN A 1 144 ? 7.489 12.242 3.579 1.00 87.75 144 ASN A C 1
ATOM 1005 O O . ASN A 1 144 ? 7.947 13.373 3.403 1.00 87.75 144 ASN A O 1
ATOM 1009 N N . GLY A 1 145 ? 6.509 12.010 4.447 1.00 91.31 145 GLY A N 1
ATOM 1010 C CA . GLY A 1 145 ? 5.889 13.033 5.276 1.00 91.31 145 GLY A CA 1
ATOM 1011 C C . GLY A 1 145 ? 4.374 12.881 5.333 1.00 91.31 145 GLY A C 1
ATOM 1012 O O . GLY A 1 145 ? 3.812 11.939 4.773 1.00 91.31 145 GLY A O 1
ATOM 1013 N N . PRO A 1 146 ? 3.693 13.806 6.015 1.00 94.81 146 PRO A N 1
ATOM 1014 C CA . PRO A 1 146 ? 2.264 13.693 6.212 1.00 94.81 146 PRO A CA 1
ATOM 1015 C C . PRO A 1 146 ? 1.476 13.921 4.919 1.00 94.81 146 PRO A C 1
ATOM 1017 O O . PRO A 1 146 ? 1.836 14.755 4.083 1.00 94.81 146 PRO A O 1
ATOM 1020 N N . VAL A 1 147 ? 0.372 13.191 4.800 1.00 97.50 147 VAL A N 1
ATOM 1021 C CA . VAL A 1 147 ? -0.688 13.407 3.816 1.00 97.50 147 VAL A CA 1
ATOM 1022 C C . VAL A 1 147 ? -1.842 14.097 4.535 1.00 97.50 147 VAL A C 1
ATOM 1024 O O . VAL A 1 147 ? -2.369 13.576 5.520 1.00 97.50 147 VAL A O 1
ATOM 1027 N N . GLU A 1 148 ? -2.223 15.274 4.052 1.00 98.06 148 GLU A N 1
ATOM 1028 C CA . GLU A 1 148 ? -3.358 16.042 4.558 1.00 98.06 148 GLU A CA 1
ATOM 1029 C C . GLU A 1 148 ? -4.486 16.041 3.533 1.00 98.06 148 GLU A C 1
ATOM 1031 O O . GLU A 1 148 ? -4.255 16.215 2.332 1.00 98.06 148 GLU A O 1
ATOM 1036 N N . VAL A 1 149 ? -5.711 15.860 4.016 1.00 98.44 149 VAL A N 1
ATOM 1037 C CA . VAL A 1 149 ? -6.907 15.801 3.178 1.00 98.44 149 VAL A CA 1
ATOM 1038 C C . VAL A 1 149 ? -8.000 16.731 3.673 1.00 98.44 149 VAL A C 1
ATOM 1040 O O . VAL A 1 149 ? -8.124 16.998 4.867 1.00 98.44 149 VAL A O 1
ATOM 1043 N N . SER A 1 150 ? -8.841 17.157 2.741 1.00 98.00 150 SER A N 1
ATOM 1044 C CA . SER A 1 150 ? -10.139 17.776 2.975 1.00 98.00 150 SER A CA 1
ATOM 1045 C C . SER A 1 150 ? -11.219 16.768 2.577 1.00 98.00 150 SER A C 1
ATOM 1047 O O . SER A 1 150 ? -11.374 16.455 1.395 1.00 98.00 150 SER A O 1
ATOM 1049 N N . ALA A 1 151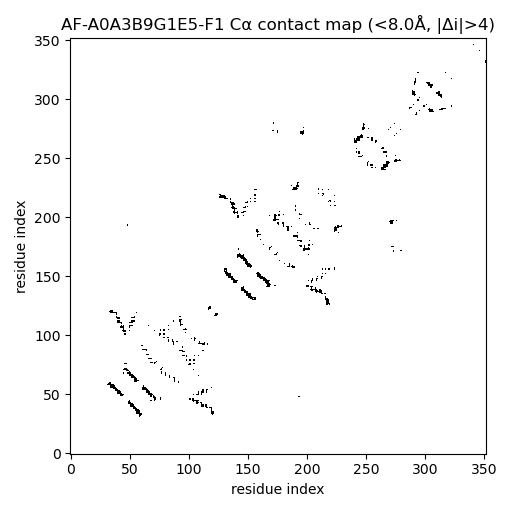 ? -11.931 16.220 3.562 1.00 98.12 151 ALA A N 1
ATOM 1050 C CA . ALA A 1 151 ? -12.953 15.193 3.373 1.00 98.12 151 ALA A CA 1
ATOM 1051 C C . ALA A 1 151 ? -14.348 15.750 3.686 1.00 98.12 151 ALA A C 1
ATOM 1053 O O . ALA A 1 151 ? -14.574 16.323 4.751 1.00 98.12 151 ALA A O 1
ATOM 1054 N N . THR A 1 152 ? -15.298 15.572 2.772 1.00 98.25 152 THR A N 1
ATOM 1055 C CA . THR A 1 152 ? -16.702 15.957 2.952 1.00 98.25 152 THR A CA 1
ATOM 1056 C C . THR A 1 152 ? -17.525 14.747 3.371 1.00 98.25 152 THR A C 1
ATOM 1058 O O . THR A 1 152 ? -17.594 13.762 2.633 1.00 98.25 152 THR A O 1
ATOM 1061 N N . ILE A 1 153 ? -18.169 14.855 4.532 1.00 97.62 153 ILE A N 1
ATOM 1062 C CA . ILE A 1 153 ? -19.036 13.843 5.133 1.00 97.62 153 ILE A CA 1
ATOM 1063 C C . ILE A 1 153 ? -20.490 14.323 5.074 1.00 97.62 153 ILE A C 1
ATOM 1065 O O . ILE A 1 153 ? -20.786 15.468 5.434 1.00 97.62 153 ILE A O 1
ATOM 1069 N N . ASP A 1 154 ? -21.397 13.464 4.611 1.00 95.69 154 ASP A N 1
ATOM 1070 C CA . ASP A 1 154 ? -22.831 13.754 4.555 1.00 95.69 154 ASP A CA 1
ATOM 1071 C C . ASP A 1 154 ? -23.553 13.489 5.894 1.00 95.69 154 ASP A C 1
ATOM 1073 O O . ASP A 1 154 ? -22.974 13.039 6.882 1.00 95.69 154 ASP A O 1
ATOM 1077 N N . GLU A 1 155 ? -24.856 13.772 5.937 1.00 93.06 155 GLU A N 1
ATOM 1078 C CA . GLU A 1 155 ? -25.704 13.563 7.123 1.00 93.06 155 GLU A CA 1
ATOM 1079 C C . GLU A 1 155 ? -25.859 12.089 7.535 1.00 93.06 155 GLU A C 1
ATOM 1081 O O . GLU A 1 155 ? -26.269 11.803 8.658 1.00 93.06 155 GLU A O 1
ATOM 1086 N N . ASN A 1 156 ? -25.513 11.158 6.645 1.00 90.38 156 ASN A N 1
ATOM 1087 C CA . ASN A 1 156 ? -25.553 9.719 6.884 1.00 90.38 156 ASN A CA 1
ATOM 1088 C C . ASN A 1 156 ? -24.174 9.157 7.268 1.00 90.38 156 ASN A C 1
ATOM 1090 O O . ASN A 1 156 ? -24.041 7.943 7.428 1.00 90.38 156 ASN A O 1
ATOM 1094 N N . GLY A 1 157 ? -23.152 10.011 7.396 1.00 91.56 157 GLY A N 1
ATOM 1095 C CA . GLY A 1 157 ? -21.784 9.610 7.722 1.00 91.56 157 GLY A CA 1
ATOM 1096 C C . GLY A 1 157 ? -20.995 9.055 6.540 1.00 91.56 157 GLY A C 1
ATOM 1097 O O . GLY A 1 157 ? -19.974 8.405 6.754 1.00 91.56 157 GLY A O 1
ATOM 1098 N N . LYS A 1 158 ? -21.447 9.288 5.302 1.00 95.25 158 LYS A N 1
ATOM 1099 C CA . LYS A 1 158 ? -20.750 8.845 4.092 1.00 95.25 158 LYS A CA 1
ATOM 1100 C C . LYS A 1 158 ? -19.782 9.895 3.578 1.00 95.25 158 LYS A C 1
ATOM 1102 O O . LYS A 1 158 ? -20.087 11.086 3.567 1.00 95.25 158 LYS A O 1
ATOM 1107 N N . LEU A 1 159 ? -18.652 9.428 3.062 1.00 97.38 159 LEU A N 1
ATOM 1108 C CA . LEU A 1 159 ? -17.707 10.251 2.319 1.00 97.38 159 LEU A CA 1
ATOM 1109 C C . LEU A 1 159 ? -18.266 10.596 0.930 1.00 97.38 159 LEU A C 1
ATOM 1111 O O . LEU A 1 159 ? -18.529 9.704 0.128 1.00 97.38 159 LEU A O 1
ATOM 1115 N N . THR A 1 160 ? -18.417 11.885 0.626 1.00 97.69 160 THR A N 1
ATOM 1116 C CA . THR A 1 160 ? -18.936 12.366 -0.672 1.00 97.69 160 THR A CA 1
ATOM 1117 C C . THR A 1 160 ? -17.981 13.296 -1.414 1.00 97.69 160 THR A C 1
ATOM 1119 O O . THR A 1 160 ? -18.227 13.641 -2.568 1.00 97.69 160 THR A O 1
ATOM 1122 N N . GLY A 1 161 ? -16.904 13.730 -0.763 1.00 97.75 161 GLY A N 1
ATOM 1123 C CA . GLY A 1 161 ? -15.857 14.550 -1.361 1.00 97.75 161 GLY A CA 1
ATOM 1124 C C . GLY A 1 161 ? -14.534 14.288 -0.661 1.00 97.75 161 GLY A C 1
ATOM 1125 O O . GLY A 1 161 ? -14.513 14.075 0.549 1.00 97.75 161 GLY A O 1
ATOM 1126 N N . LEU A 1 162 ? -13.444 14.266 -1.419 1.00 98.44 162 LEU A N 1
ATOM 1127 C CA . LEU A 1 162 ? -12.112 14.033 -0.886 1.00 98.44 162 LEU A CA 1
ATOM 1128 C C . LEU A 1 162 ? -11.081 14.710 -1.789 1.00 98.44 162 LEU A C 1
ATOM 1130 O O . LEU A 1 162 ? -11.052 14.465 -2.993 1.00 98.44 162 LEU A O 1
ATOM 1134 N N . GLU A 1 163 ? -10.249 15.555 -1.195 1.00 97.69 163 GLU A N 1
ATOM 1135 C CA . GLU A 1 163 ? -9.153 16.257 -1.861 1.00 97.69 163 GLU A CA 1
ATOM 1136 C C . GLU A 1 163 ? -7.891 16.142 -1.006 1.00 97.69 163 GLU A C 1
ATOM 1138 O O . GLU A 1 163 ? -7.942 16.377 0.201 1.00 97.69 163 GLU A O 1
ATOM 1143 N N . VAL A 1 164 ? -6.756 15.803 -1.619 1.00 97.56 164 VAL A N 1
ATOM 1144 C CA . VAL A 1 164 ? -5.446 15.864 -0.955 1.00 97.56 164 VAL A CA 1
ATOM 1145 C C . VAL A 1 164 ? -4.962 17.309 -1.010 1.00 97.56 164 VAL A C 1
ATOM 1147 O O . VAL A 1 164 ? -4.695 17.839 -2.086 1.00 97.56 164 VAL A O 1
ATOM 1150 N N . THR A 1 165 ? -4.859 17.958 0.146 1.00 97.00 165 THR A N 1
ATOM 1151 C CA . THR A 1 165 ? -4.466 19.372 0.253 1.00 97.00 165 THR A CA 1
ATOM 1152 C C . THR A 1 165 ? -2.959 19.550 0.391 1.00 97.00 165 THR A C 1
ATOM 1154 O O . THR A 1 165 ? -2.427 20.605 0.045 1.00 97.00 165 THR A O 1
ATOM 1157 N N . SER A 1 166 ? -2.264 18.535 0.908 1.00 96.50 166 SER A N 1
ATOM 1158 C CA . SER A 1 166 ? -0.810 18.519 1.060 1.00 96.50 166 SER A CA 1
ATOM 1159 C C . SER A 1 166 ? -0.303 17.081 1.095 1.00 96.50 166 SER A C 1
ATOM 1161 O O . SER A 1 166 ? -0.926 16.216 1.708 1.00 96.50 166 SER A O 1
ATOM 1163 N N . SER A 1 167 ? 0.837 16.813 0.462 1.00 95.56 167 SER A N 1
ATOM 1164 C CA . SER A 1 167 ? 1.517 15.520 0.573 1.00 95.56 167 SER A CA 1
ATOM 1165 C C . SER A 1 167 ? 3.010 15.666 0.298 1.00 95.56 167 SER A C 1
ATOM 1167 O O . SER A 1 167 ? 3.390 16.390 -0.622 1.00 95.56 167 SER A O 1
ATOM 1169 N N . GLY A 1 168 ? 3.838 14.947 1.058 1.00 92.56 168 GLY A N 1
ATOM 1170 C CA . GLY A 1 168 ? 5.277 14.806 0.792 1.00 92.56 168 GLY A CA 1
ATOM 1171 C C . GLY A 1 168 ? 5.636 13.628 -0.121 1.00 92.56 168 GLY A C 1
ATOM 1172 O O . GLY A 1 168 ? 6.812 13.402 -0.389 1.00 92.56 168 GLY A O 1
ATOM 1173 N N . GLU A 1 169 ? 4.647 12.854 -0.571 1.00 94.06 169 GLU A N 1
ATOM 1174 C CA . GLU A 1 169 ? 4.860 11.619 -1.326 1.00 94.06 169 GLU A CA 1
ATOM 1175 C C . GLU A 1 169 ? 5.545 11.864 -2.676 1.00 94.06 169 GLU A C 1
ATOM 1177 O O . GLU A 1 169 ? 5.343 12.886 -3.332 1.00 94.06 169 GLU A O 1
ATOM 1182 N N . THR A 1 170 ? 6.370 10.904 -3.100 1.00 91.56 170 THR A N 1
ATOM 1183 C CA . THR A 1 170 ? 7.058 10.993 -4.392 1.00 91.56 170 THR A CA 1
ATOM 1184 C C . THR A 1 170 ? 6.090 10.697 -5.528 1.00 91.56 170 THR A C 1
ATOM 1186 O O . THR A 1 170 ? 5.331 9.723 -5.472 1.00 91.56 170 THR A O 1
ATOM 1189 N N . ASP A 1 171 ? 6.157 11.525 -6.567 1.00 90.38 171 ASP A N 1
ATOM 1190 C CA . ASP A 1 171 ? 5.344 11.367 -7.765 1.00 90.38 171 ASP A CA 1
ATOM 1191 C C . ASP A 1 171 ? 5.604 10.018 -8.454 1.00 90.38 171 ASP A C 1
ATOM 1193 O O . ASP A 1 171 ? 6.744 9.551 -8.479 1.00 90.38 171 ASP A O 1
ATOM 1197 N N . HIS A 1 172 ? 4.554 9.370 -8.966 1.00 88.50 172 HIS A N 1
ATOM 1198 C CA . HIS A 1 172 ? 4.582 8.015 -9.548 1.00 88.50 172 HIS A CA 1
ATOM 1199 C C . HIS A 1 172 ? 5.088 6.884 -8.628 1.00 88.50 172 HIS A C 1
ATOM 1201 O O . HIS A 1 172 ? 5.253 5.749 -9.068 1.00 88.50 172 HIS A O 1
ATOM 1207 N N . VAL A 1 173 ? 5.324 7.155 -7.342 1.00 90.69 173 VAL A N 1
ATOM 1208 C CA . VAL A 1 173 ? 5.658 6.126 -6.343 1.00 90.69 173 VAL A CA 1
ATOM 1209 C C . VAL A 1 173 ? 4.536 6.038 -5.321 1.00 90.69 173 VAL A C 1
ATOM 1211 O O . VAL A 1 173 ? 3.895 5.001 -5.188 1.00 90.69 173 VAL A O 1
ATOM 1214 N N . GLY A 1 174 ? 4.277 7.142 -4.619 1.00 91.50 174 GLY A N 1
ATOM 1215 C CA . GLY A 1 174 ? 3.233 7.215 -3.602 1.00 91.50 174 GLY A CA 1
ATOM 1216 C C . GLY A 1 174 ? 1.947 7.868 -4.098 1.00 91.50 174 GLY A C 1
ATOM 1217 O O . GLY A 1 174 ? 0.856 7.436 -3.728 1.00 91.50 174 GLY A O 1
ATOM 1218 N N . THR A 1 175 ? 2.052 8.871 -4.976 1.00 93.94 175 THR A N 1
ATOM 1219 C CA . THR A 1 175 ? 0.894 9.652 -5.456 1.00 93.94 175 THR A CA 1
ATOM 1220 C C . THR A 1 175 ? -0.098 8.826 -6.272 1.00 93.94 175 THR A C 1
ATOM 1222 O O . THR A 1 175 ? -1.293 9.104 -6.218 1.00 93.94 175 THR A O 1
ATOM 1225 N N . VAL A 1 176 ? 0.355 7.750 -6.928 1.00 94.94 176 VAL A N 1
ATOM 1226 C CA . VAL A 1 176 ? -0.518 6.814 -7.660 1.00 94.94 176 VAL A CA 1
ATOM 1227 C C . VAL A 1 176 ? -1.609 6.204 -6.770 1.00 94.94 176 VAL A C 1
ATOM 1229 O O . VAL A 1 176 ? -2.697 5.876 -7.247 1.00 94.94 176 VAL A O 1
ATOM 1232 N N . ALA A 1 177 ? -1.365 6.095 -5.456 1.00 95.62 177 ALA A N 1
ATOM 1233 C CA . ALA A 1 177 ? -2.386 5.653 -4.515 1.00 95.62 177 ALA A CA 1
ATOM 1234 C C . ALA A 1 177 ? -3.598 6.593 -4.505 1.00 95.62 177 ALA A C 1
ATOM 1236 O O . ALA A 1 177 ? -4.730 6.128 -4.414 1.00 95.62 177 ALA A O 1
ATOM 1237 N N . PHE A 1 178 ? -3.384 7.904 -4.628 1.00 96.12 178 PHE A N 1
ATOM 1238 C CA . PHE A 1 178 ? -4.449 8.902 -4.545 1.00 96.12 178 PHE A CA 1
ATOM 1239 C C . PHE A 1 178 ? -5.387 8.812 -5.749 1.00 96.12 178 PHE A C 1
ATOM 1241 O O . PHE A 1 178 ? -6.604 8.749 -5.571 1.00 96.12 178 PHE A O 1
ATOM 1248 N N . ASP A 1 179 ? -4.824 8.706 -6.953 1.00 94.50 179 ASP A N 1
ATOM 1249 C CA . ASP A 1 179 ? -5.590 8.618 -8.201 1.00 94.50 179 ASP A CA 1
ATOM 1250 C C . ASP A 1 179 ? -6.485 7.372 -8.255 1.00 94.50 179 ASP A C 1
ATOM 1252 O O . ASP A 1 179 ? -7.576 7.407 -8.827 1.00 94.50 179 ASP A O 1
ATOM 1256 N N . ILE A 1 180 ? -6.047 6.274 -7.632 1.00 94.81 180 ILE A N 1
ATOM 1257 C CA . ILE A 1 180 ? -6.790 5.010 -7.597 1.00 94.81 180 ILE A CA 1
ATOM 1258 C C . ILE A 1 180 ? -7.774 4.974 -6.422 1.00 94.81 180 ILE A C 1
ATOM 1260 O O . ILE A 1 180 ? -8.936 4.604 -6.600 1.00 94.81 180 ILE A O 1
ATOM 1264 N N . MET A 1 181 ? -7.334 5.343 -5.218 1.00 96.00 181 MET A N 1
ATOM 1265 C CA . MET A 1 181 ? -8.118 5.139 -3.997 1.00 96.00 181 MET A CA 1
ATOM 1266 C C . MET A 1 181 ? -9.180 6.211 -3.785 1.00 96.00 181 MET A C 1
ATOM 1268 O O . MET A 1 181 ? -10.248 5.877 -3.283 1.00 96.00 181 MET A O 1
ATOM 1272 N N . ILE A 1 182 ? -8.945 7.474 -4.165 1.00 97.44 182 ILE A N 1
ATOM 1273 C CA . ILE A 1 182 ? -9.934 8.545 -3.945 1.00 97.44 182 ILE A CA 1
ATOM 1274 C C . ILE A 1 182 ? -11.267 8.218 -4.640 1.00 97.44 182 ILE A C 1
ATOM 1276 O O . ILE A 1 182 ? -12.295 8.228 -3.959 1.00 97.44 182 ILE A O 1
ATOM 1280 N N . PRO A 1 183 ? -11.302 7.857 -5.940 1.00 96.06 183 PRO A N 1
ATOM 1281 C CA . PRO A 1 183 ? -12.548 7.455 -6.589 1.00 96.06 183 PRO A CA 1
ATOM 1282 C C . PRO A 1 183 ? -13.216 6.255 -5.910 1.00 96.06 183 PRO A C 1
ATOM 1284 O O . PRO A 1 183 ? -14.430 6.264 -5.714 1.00 96.06 183 PRO A O 1
ATOM 1287 N N . GLN A 1 184 ? -12.431 5.253 -5.501 1.00 95.44 184 GLN A N 1
ATOM 1288 C CA . GLN A 1 184 ? -12.951 4.060 -4.829 1.00 95.44 184 GLN A CA 1
ATOM 1289 C C . GLN A 1 184 ? -13.552 4.390 -3.457 1.00 95.44 184 GLN A C 1
ATOM 1291 O O . GLN A 1 184 ? -14.601 3.857 -3.107 1.00 95.44 184 GLN A O 1
ATOM 1296 N N . MET A 1 185 ? -12.924 5.281 -2.683 1.00 96.56 185 MET A N 1
ATOM 1297 C CA . MET A 1 185 ? -13.432 5.705 -1.375 1.00 96.56 185 MET A CA 1
ATOM 1298 C C . MET A 1 185 ? -14.731 6.499 -1.511 1.00 96.56 185 MET A C 1
ATOM 1300 O O . MET A 1 185 ? -15.650 6.324 -0.713 1.00 96.56 185 MET A O 1
ATOM 1304 N N . LEU A 1 186 ? -14.828 7.348 -2.538 1.00 96.50 186 LEU A N 1
ATOM 1305 C CA . LEU A 1 186 ? -16.051 8.092 -2.847 1.00 96.50 186 LEU A CA 1
ATOM 1306 C C . LEU A 1 186 ? -17.189 7.161 -3.282 1.00 96.50 186 LEU A C 1
ATOM 1308 O O . LEU A 1 186 ? -18.332 7.363 -2.878 1.00 96.50 186 LEU A O 1
ATOM 1312 N N . GLU A 1 187 ? -16.889 6.127 -4.069 1.00 94.69 187 GLU A N 1
ATOM 1313 C CA . GLU A 1 187 ? -17.870 5.106 -4.454 1.00 94.69 187 GLU A CA 1
ATOM 1314 C C . GLU A 1 187 ? -18.318 4.261 -3.251 1.00 94.69 187 GLU A C 1
ATOM 1316 O O . GLU A 1 187 ? -19.514 4.016 -3.066 1.00 94.69 187 GLU A O 1
ATOM 1321 N N . ALA A 1 188 ? -17.373 3.861 -2.398 1.00 93.81 188 ALA A N 1
ATOM 1322 C CA . ALA A 1 188 ? -17.639 3.130 -1.163 1.00 93.81 188 ALA A CA 1
ATOM 1323 C C . ALA A 1 188 ? -18.404 3.973 -0.126 1.00 93.81 188 ALA A C 1
ATOM 1325 O O . ALA A 1 188 ? -19.149 3.432 0.695 1.00 93.81 188 ALA A O 1
ATOM 1326 N N . GLY A 1 189 ? -18.224 5.296 -0.152 1.00 95.44 189 GLY A N 1
ATOM 1327 C CA . GLY A 1 189 ? -18.679 6.208 0.893 1.00 95.44 189 GLY A CA 1
ATOM 1328 C C . GLY A 1 189 ? -17.879 6.087 2.195 1.00 95.44 189 GLY A C 1
ATOM 1329 O O . GLY A 1 189 ? -18.394 6.474 3.243 1.00 95.44 189 GLY A O 1
ATOM 1330 N N . GLY A 1 190 ? -16.656 5.552 2.143 1.00 94.94 190 GLY A N 1
ATOM 1331 C CA . GLY A 1 190 ? -15.824 5.241 3.307 1.00 94.94 190 GLY A CA 1
ATOM 1332 C C . GLY A 1 190 ? -14.388 4.867 2.929 1.00 94.94 190 GLY A C 1
ATOM 1333 O O . GLY A 1 190 ? -14.024 4.854 1.754 1.00 94.94 190 GLY A O 1
ATOM 1334 N N . SER A 1 191 ? -13.559 4.557 3.924 1.00 94.19 191 SER A N 1
ATOM 1335 C CA . SER A 1 191 ? -12.119 4.287 3.759 1.00 94.19 191 SER A CA 1
ATOM 1336 C C . SER A 1 191 ? -11.764 2.808 3.564 1.00 94.19 191 SER A C 1
ATOM 1338 O O . SER A 1 191 ? -10.595 2.483 3.346 1.00 94.19 191 SER A O 1
ATOM 1340 N N . GLY A 1 192 ? -12.750 1.907 3.611 1.00 91.38 192 GLY A N 1
ATOM 1341 C CA . GLY A 1 192 ? -12.577 0.450 3.550 1.00 91.38 192 GLY A CA 1
ATOM 1342 C C . GLY A 1 192 ? -12.139 -0.134 2.199 1.00 91.38 192 GLY A C 1
ATOM 1343 O O . GLY A 1 192 ? -12.426 -1.294 1.913 1.00 91.38 192 GLY A O 1
ATOM 1344 N N . VAL A 1 193 ? -11.484 0.651 1.348 1.00 92.50 193 VAL A N 1
ATOM 1345 C CA . VAL A 1 193 ? -10.957 0.218 0.045 1.00 92.50 193 VAL A CA 1
ATOM 1346 C C . VAL A 1 193 ? -9.621 -0.514 0.195 1.00 92.50 193 VAL A C 1
ATOM 1348 O O . VAL A 1 193 ? -8.974 -0.452 1.242 1.00 92.50 193 VAL A O 1
ATOM 1351 N N . ASP A 1 194 ? -9.180 -1.215 -0.846 1.00 91.06 194 ASP A N 1
ATOM 1352 C CA . ASP A 1 194 ? -7.886 -1.899 -0.831 1.00 91.06 194 ASP A CA 1
ATOM 1353 C C . ASP A 1 194 ? -6.707 -0.916 -0.921 1.00 91.06 194 ASP A C 1
ATOM 1355 O O . ASP A 1 194 ? -6.825 0.196 -1.434 1.00 91.06 194 ASP A O 1
ATOM 1359 N N . ASN A 1 195 ? -5.551 -1.332 -0.396 1.00 91.88 195 ASN A N 1
ATOM 1360 C CA . ASN A 1 195 ? -4.299 -0.602 -0.604 1.00 91.88 195 ASN A CA 1
ATOM 1361 C C . ASN A 1 195 ? -3.790 -0.823 -2.034 1.00 91.88 195 ASN A C 1
ATOM 1363 O O . ASN A 1 195 ? -4.036 -1.868 -2.640 1.00 91.88 195 ASN A O 1
ATOM 1367 N N . VAL A 1 196 ? -3.021 0.135 -2.546 1.00 92.81 196 VAL A N 1
ATOM 1368 C CA . VAL A 1 196 ? -2.434 0.063 -3.885 1.00 92.81 196 VAL A CA 1
ATOM 1369 C C . VAL A 1 196 ? -1.056 -0.596 -3.834 1.00 92.81 196 VAL A C 1
ATOM 1371 O O . VAL A 1 196 ? -0.157 -0.151 -3.115 1.00 92.81 196 VAL A O 1
ATOM 1374 N N . SER A 1 197 ? -0.876 -1.655 -4.628 1.00 91.50 197 SER A N 1
ATOM 1375 C CA . SER A 1 197 ? 0.404 -2.354 -4.782 1.00 91.50 197 SER A CA 1
ATOM 1376 C C . SER A 1 197 ? 1.506 -1.409 -5.265 1.00 91.50 197 SER A C 1
ATOM 1378 O O . SER A 1 197 ? 1.358 -0.736 -6.286 1.00 91.50 197 SER A O 1
ATOM 1380 N N . GLY A 1 198 ? 2.621 -1.375 -4.531 1.00 90.44 198 GLY A N 1
ATOM 1381 C CA . GLY A 1 198 ? 3.736 -0.450 -4.763 1.00 90.44 198 GLY A CA 1
ATOM 1382 C C . GLY A 1 198 ? 3.643 0.869 -3.985 1.00 90.44 198 GLY A C 1
ATOM 1383 O O . GLY A 1 198 ? 4.657 1.543 -3.848 1.00 90.44 198 GLY A O 1
ATOM 1384 N N . ALA A 1 199 ? 2.483 1.191 -3.400 1.00 93.69 199 ALA A N 1
ATOM 1385 C CA . ALA A 1 199 ? 2.224 2.447 -2.691 1.00 93.69 199 ALA A CA 1
ATOM 1386 C C . ALA A 1 199 ? 1.588 2.218 -1.303 1.00 93.69 199 ALA A C 1
ATOM 1388 O O . ALA A 1 199 ? 0.690 2.947 -0.879 1.00 93.69 199 ALA A O 1
ATOM 1389 N N . THR A 1 200 ? 2.018 1.176 -0.580 1.00 90.88 200 THR A N 1
ATOM 1390 C CA . THR A 1 200 ? 1.396 0.734 0.684 1.00 90.88 200 THR A CA 1
ATOM 1391 C C . THR A 1 200 ? 1.347 1.829 1.750 1.00 90.88 200 THR A C 1
ATOM 1393 O O . THR A 1 200 ? 0.301 2.046 2.357 1.00 90.88 200 THR A O 1
ATOM 1396 N N . PHE A 1 201 ? 2.458 2.532 1.985 1.00 91.38 201 PHE A N 1
ATOM 1397 C CA . PHE A 1 201 ? 2.520 3.582 3.008 1.00 91.38 201 PHE A CA 1
ATOM 1398 C C . PHE A 1 201 ? 1.636 4.775 2.648 1.00 91.38 201 PHE A C 1
ATOM 1400 O O . PHE A 1 201 ? 0.875 5.243 3.486 1.00 91.38 201 PHE A O 1
ATOM 1407 N N . SER A 1 202 ? 1.655 5.201 1.388 1.00 95.56 202 SER A N 1
ATOM 1408 C CA . SER A 1 202 ? 0.819 6.291 0.873 1.00 95.56 202 SER A CA 1
ATOM 1409 C C . SER A 1 202 ? -0.670 5.932 0.924 1.00 95.56 202 SER A C 1
ATOM 1411 O O . SER A 1 202 ? -1.497 6.760 1.302 1.00 95.56 202 SER A O 1
ATOM 1413 N N . SER A 1 203 ? -1.006 4.671 0.627 1.00 95.44 203 SER A N 1
ATOM 1414 C CA . SER A 1 203 ? -2.366 4.129 0.737 1.00 95.44 203 SER A CA 1
ATOM 1415 C C . SER A 1 203 ? -2.884 4.196 2.173 1.00 95.44 203 SER A C 1
ATOM 1417 O O . SER A 1 203 ? -3.998 4.659 2.426 1.00 95.44 203 SER A O 1
ATOM 1419 N N . ARG A 1 204 ? -2.052 3.767 3.129 1.00 93.00 204 ARG A N 1
ATOM 1420 C CA . ARG A 1 204 ? -2.368 3.824 4.559 1.00 93.00 204 ARG A CA 1
ATOM 1421 C C . ARG A 1 204 ? -2.488 5.256 5.057 1.00 93.00 204 ARG A C 1
ATOM 1423 O O . ARG A 1 204 ? -3.468 5.562 5.721 1.00 93.00 204 ARG A O 1
ATOM 1430 N N . ALA A 1 205 ? -1.561 6.134 4.684 1.00 95.88 205 ALA A N 1
ATOM 1431 C CA . ALA A 1 205 ? -1.596 7.540 5.067 1.00 95.88 205 ALA A CA 1
ATOM 1432 C C . ALA A 1 205 ? -2.878 8.227 4.588 1.00 95.88 205 ALA A C 1
ATOM 1434 O O . ALA A 1 205 ? -3.505 8.960 5.348 1.00 95.88 205 ALA A O 1
ATOM 1435 N N . LEU A 1 206 ? -3.317 7.936 3.358 1.00 97.06 206 LEU A N 1
ATOM 1436 C CA . LEU A 1 206 ? -4.599 8.424 2.864 1.00 97.06 206 LEU A CA 1
ATOM 1437 C C . LEU A 1 206 ? -5.755 7.895 3.727 1.00 97.06 206 LEU A C 1
ATOM 1439 O O . LEU A 1 206 ? -6.557 8.690 4.207 1.00 97.06 206 LEU A O 1
ATOM 1443 N N . LYS A 1 207 ? -5.828 6.581 3.982 1.00 95.31 207 LYS A N 1
ATOM 1444 C CA . LYS A 1 207 ? -6.870 5.986 4.844 1.00 95.31 207 LYS A CA 1
ATOM 1445 C C . LYS A 1 207 ? -6.887 6.588 6.248 1.00 95.31 207 LYS A C 1
ATOM 1447 O O . LYS A 1 207 ? -7.957 6.926 6.744 1.00 95.31 207 LYS A O 1
ATOM 1452 N N . GLU A 1 208 ? -5.723 6.734 6.874 1.00 94.44 208 GLU A N 1
ATOM 1453 C CA . GLU A 1 208 ? -5.554 7.348 8.194 1.00 94.44 208 GLU A CA 1
ATOM 1454 C C . GLU A 1 208 ? -6.055 8.795 8.191 1.00 94.44 208 GLU A C 1
ATOM 1456 O O . GLU A 1 208 ? -6.839 9.169 9.063 1.00 94.44 208 GLU A O 1
ATOM 1461 N N . ALA A 1 209 ? -5.696 9.579 7.169 1.00 96.94 209 ALA A N 1
ATOM 1462 C CA . ALA A 1 209 ? -6.167 10.948 7.020 1.00 96.94 209 ALA A CA 1
ATOM 1463 C C . ALA A 1 209 ? -7.698 11.010 6.884 1.00 96.94 209 ALA A C 1
ATOM 1465 O O . ALA A 1 209 ? -8.350 11.757 7.615 1.00 96.94 209 ALA A O 1
ATOM 1466 N N . VAL A 1 210 ? -8.299 10.191 6.015 1.00 96.94 210 VAL A N 1
ATOM 1467 C CA . VAL A 1 210 ? -9.764 10.161 5.856 1.00 96.94 210 VAL A CA 1
ATOM 1468 C C . VAL A 1 210 ? -10.455 9.687 7.140 1.00 96.94 210 VAL A C 1
ATOM 1470 O O . VAL A 1 210 ? -11.466 10.268 7.535 1.00 96.94 210 VAL A O 1
ATOM 1473 N N . ASN A 1 211 ? -9.904 8.688 7.834 1.00 94.62 211 ASN A N 1
ATOM 1474 C CA . ASN A 1 211 ? -10.444 8.203 9.107 1.00 94.62 211 ASN A CA 1
ATOM 1475 C C . ASN A 1 211 ? -10.388 9.271 10.203 1.00 94.62 211 ASN A C 1
ATOM 1477 O O . ASN A 1 211 ? -11.356 9.421 10.945 1.00 94.62 211 ASN A O 1
ATOM 1481 N N . ALA A 1 212 ? -9.301 10.042 10.282 1.00 94.31 212 ALA A N 1
ATOM 1482 C CA . ALA A 1 212 ? -9.189 11.158 11.217 1.00 94.31 212 ALA A CA 1
ATOM 1483 C C . ALA A 1 212 ? -10.267 12.223 10.945 1.00 94.31 212 ALA A C 1
ATOM 1485 O O . ALA A 1 212 ? -10.957 12.652 11.868 1.00 94.31 212 ALA A O 1
ATOM 1486 N N . ALA A 1 213 ? -10.481 12.579 9.675 1.00 95.75 213 ALA A N 1
ATOM 1487 C CA . ALA A 1 213 ? -11.535 13.514 9.284 1.00 95.75 213 ALA A CA 1
ATOM 1488 C C . ALA A 1 213 ? -12.946 12.977 9.610 1.00 95.75 213 ALA A C 1
ATOM 1490 O O . ALA A 1 213 ? -13.798 13.708 10.116 1.00 95.75 213 ALA A O 1
ATOM 1491 N N . ALA A 1 214 ? -13.194 11.686 9.373 1.00 93.94 214 ALA A N 1
ATOM 1492 C CA . ALA A 1 214 ? -14.464 11.036 9.696 1.00 93.94 214 ALA A CA 1
ATOM 1493 C C . ALA A 1 214 ? -14.715 10.957 11.216 1.00 93.94 214 ALA A C 1
ATOM 1495 O O . ALA A 1 214 ? -15.850 11.134 11.667 1.00 93.94 214 ALA A O 1
ATOM 1496 N N . ALA A 1 215 ? -13.664 10.755 12.016 1.00 92.00 215 ALA A N 1
ATOM 1497 C CA . ALA A 1 215 ? -13.752 10.767 13.473 1.00 92.00 215 ALA A CA 1
ATOM 1498 C C . ALA A 1 215 ? -14.161 12.151 14.011 1.00 92.00 215 ALA A C 1
ATOM 1500 O O . ALA A 1 215 ? -15.016 12.235 14.894 1.00 92.00 215 ALA A O 1
ATOM 1501 N N . GLU A 1 216 ? -13.637 13.245 13.442 1.00 92.56 216 GLU A N 1
ATOM 1502 C CA . GLU A 1 216 ? -14.075 14.610 13.789 1.00 92.56 216 GLU A CA 1
ATOM 1503 C C . GLU A 1 216 ? -15.553 14.870 13.452 1.00 92.56 216 GLU A C 1
ATOM 1505 O O . GLU A 1 216 ? -16.241 15.617 14.159 1.00 92.56 216 GLU A O 1
ATOM 1510 N N . ALA A 1 217 ? -16.061 14.221 12.401 1.00 91.94 217 ALA A N 1
ATOM 1511 C CA . ALA A 1 217 ? -17.470 14.250 12.018 1.00 91.94 217 ALA A CA 1
ATOM 1512 C C . ALA A 1 217 ? -18.372 13.384 12.921 1.00 91.94 217 ALA A C 1
ATOM 1514 O O . ALA A 1 217 ? -19.597 13.436 12.791 1.00 91.94 217 ALA A O 1
ATOM 1515 N N . GLY A 1 218 ? -17.799 12.611 13.852 1.00 89.25 218 GLY A N 1
ATOM 1516 C CA . GLY A 1 218 ? -18.535 11.700 14.730 1.00 89.25 218 GLY A CA 1
ATOM 1517 C C . GLY A 1 218 ? -18.986 10.409 14.042 1.00 89.25 218 GLY A C 1
ATOM 1518 O O . GLY A 1 218 ? -19.909 9.755 14.522 1.00 89.25 218 GLY A O 1
ATOM 1519 N N . VAL A 1 219 ? -18.375 10.048 12.911 1.00 88.38 219 VAL A N 1
ATOM 1520 C CA . VAL A 1 219 ? -18.709 8.819 12.185 1.00 88.38 219 VAL A CA 1
ATOM 1521 C C . VAL A 1 219 ? -18.157 7.606 12.928 1.00 88.38 219 VAL A C 1
ATOM 1523 O O . VAL A 1 219 ? -17.035 7.612 13.432 1.00 88.38 219 VAL A O 1
ATOM 1526 N N . ASN A 1 220 ? -18.944 6.531 12.973 1.00 83.38 220 ASN A N 1
ATOM 1527 C CA . ASN A 1 220 ? -18.498 5.263 13.529 1.00 83.38 220 ASN A CA 1
ATOM 1528 C C . ASN A 1 220 ? -17.370 4.665 12.666 1.00 83.38 220 ASN A C 1
ATOM 1530 O O . ASN A 1 220 ? -17.588 4.293 11.510 1.00 83.38 220 ASN A O 1
ATOM 1534 N N . ALA A 1 221 ? -16.181 4.525 13.255 1.00 82.50 221 ALA A N 1
ATOM 1535 C CA . ALA A 1 221 ? -14.994 4.036 12.560 1.00 82.50 221 ALA A CA 1
ATOM 1536 C C . ALA A 1 221 ? -15.169 2.626 11.969 1.00 82.50 221 ALA A C 1
ATOM 1538 O O . ALA A 1 221 ? -14.669 2.362 10.876 1.00 82.50 221 ALA A O 1
ATOM 1539 N N . SER A 1 222 ? -15.897 1.730 12.647 1.00 78.19 222 SER A N 1
ATOM 1540 C CA . SER A 1 222 ? -16.058 0.336 12.207 1.00 78.19 222 SER A CA 1
ATOM 1541 C C . SER A 1 222 ? -16.888 0.204 10.930 1.00 78.19 222 SER A C 1
ATOM 1543 O O . SER A 1 222 ? -16.556 -0.608 10.071 1.00 78.19 222 SER A O 1
ATOM 1545 N N . GLU A 1 223 ? -17.922 1.032 10.760 1.00 80.31 223 GLU A N 1
ATOM 1546 C CA . GLU A 1 223 ? -18.720 1.042 9.529 1.00 80.31 223 GLU A CA 1
ATOM 1547 C C . GLU A 1 223 ? -18.006 1.800 8.404 1.00 80.31 223 GLU A C 1
ATOM 1549 O O . GLU A 1 223 ? -18.063 1.385 7.249 1.00 80.31 223 GLU A O 1
ATOM 1554 N N . PHE A 1 224 ? -17.279 2.872 8.733 1.00 88.31 224 PHE A N 1
ATOM 1555 C CA . PHE A 1 224 ? -16.587 3.697 7.740 1.00 88.31 224 PHE A CA 1
ATOM 1556 C C . PHE A 1 224 ? -15.357 3.014 7.124 1.00 88.31 224 PHE A C 1
ATOM 1558 O O . PHE A 1 224 ? -15.078 3.183 5.937 1.00 88.31 224 PHE A O 1
ATOM 1565 N N . SER A 1 225 ? -14.638 2.218 7.920 1.00 87.56 225 SER A N 1
ATOM 1566 C CA . SER A 1 225 ? -13.451 1.459 7.491 1.00 87.56 225 SER A CA 1
ATOM 1567 C C . SER A 1 225 ? -13.763 0.029 7.051 1.00 87.56 225 SER A C 1
ATOM 1569 O O . SER A 1 225 ? -12.859 -0.730 6.693 1.00 87.56 225 SER A O 1
ATOM 1571 N N . LYS A 1 226 ? -15.042 -0.357 7.055 1.00 85.75 226 LYS A N 1
ATOM 1572 C CA . LYS A 1 226 ? -15.470 -1.703 6.691 1.00 85.75 226 LYS A CA 1
ATOM 1573 C C . LYS A 1 226 ? -15.030 -2.047 5.276 1.00 85.75 226 LYS A C 1
ATOM 1575 O O . LYS A 1 226 ? -15.398 -1.360 4.326 1.00 85.75 226 LYS A O 1
ATOM 1580 N N . ALA A 1 227 ? -14.289 -3.147 5.151 1.00 82.62 227 ALA A N 1
ATOM 1581 C CA . ALA A 1 227 ? -13.770 -3.613 3.875 1.00 82.62 227 ALA A CA 1
ATOM 1582 C C . ALA A 1 227 ? -14.888 -3.736 2.828 1.00 82.62 227 ALA A C 1
ATOM 1584 O O . ALA A 1 227 ? -15.879 -4.448 3.038 1.00 82.62 227 ALA A O 1
ATOM 1585 N N . VAL A 1 228 ? -14.715 -3.056 1.697 1.00 86.62 228 VAL A N 1
ATOM 1586 C CA . VAL A 1 228 ? -15.575 -3.232 0.527 1.00 86.62 228 VAL A CA 1
ATOM 1587 C C . VAL A 1 228 ? -15.079 -4.395 -0.325 1.00 86.62 228 VAL A C 1
ATOM 1589 O O . VAL A 1 228 ? -13.950 -4.867 -0.181 1.00 86.62 228 VAL A O 1
ATOM 1592 N N . ALA A 1 229 ? -15.943 -4.901 -1.204 1.00 79.25 229 ALA A N 1
ATOM 1593 C CA . ALA A 1 229 ? -15.529 -5.917 -2.159 1.00 79.25 229 ALA A CA 1
ATOM 1594 C C . ALA A 1 229 ? -14.411 -5.357 -3.048 1.00 79.25 229 ALA A C 1
ATOM 1596 O O . ALA A 1 229 ? -14.527 -4.241 -3.556 1.00 79.25 229 ALA A O 1
ATOM 1597 N N . ALA A 1 230 ? -13.352 -6.146 -3.238 1.00 76.88 230 ALA A N 1
ATOM 1598 C CA . ALA A 1 230 ? -12.267 -5.787 -4.138 1.00 76.88 230 ALA A CA 1
ATOM 1599 C C . ALA A 1 230 ? -12.814 -5.502 -5.551 1.00 76.88 230 ALA A C 1
ATOM 1601 O O . ALA A 1 230 ? -13.796 -6.141 -5.962 1.00 76.88 230 ALA A O 1
ATOM 1602 N N . PRO A 1 231 ? -12.184 -4.588 -6.314 1.00 78.44 231 PRO A N 1
ATOM 1603 C CA . PRO A 1 231 ? -12.543 -4.361 -7.706 1.00 78.44 231 PRO A CA 1
ATOM 1604 C C . PRO A 1 231 ? -12.557 -5.681 -8.479 1.00 78.44 231 PRO A C 1
ATOM 1606 O O . PRO A 1 231 ? -11.658 -6.514 -8.334 1.00 78.44 231 PRO A O 1
ATOM 1609 N N . ALA A 1 232 ? -13.584 -5.885 -9.304 1.00 84.00 232 ALA A N 1
ATOM 1610 C CA . ALA A 1 232 ? -13.633 -7.059 -10.162 1.00 84.00 232 ALA A CA 1
ATOM 1611 C C . ALA A 1 232 ? -12.442 -7.038 -11.129 1.00 84.00 232 ALA A C 1
ATOM 1613 O O . ALA A 1 232 ? -12.117 -5.996 -11.703 1.00 84.00 232 ALA A O 1
ATOM 1614 N N . ALA A 1 233 ? -11.808 -8.196 -11.322 1.00 86.69 233 ALA A N 1
ATOM 1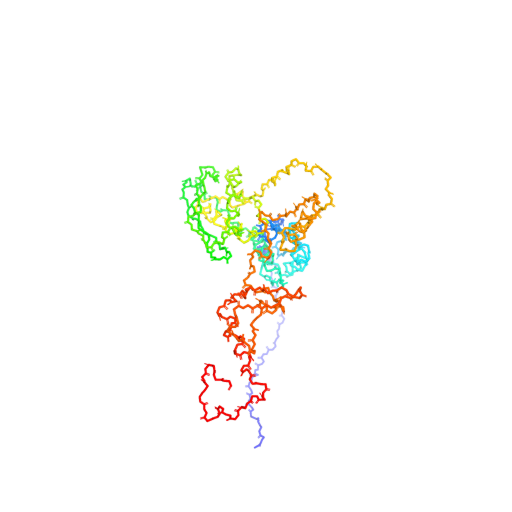615 C CA . ALA A 1 233 ? -10.798 -8.341 -12.358 1.00 86.69 233 ALA A CA 1
ATOM 1616 C C . ALA A 1 233 ? -11.400 -7.960 -13.719 1.00 86.69 233 ALA A C 1
ATOM 1618 O O . ALA A 1 233 ? -12.551 -8.294 -14.013 1.00 86.69 233 ALA A O 1
ATOM 1619 N N . GLY A 1 234 ? -10.615 -7.259 -14.537 1.00 88.25 234 GLY A N 1
ATOM 1620 C CA . GLY A 1 234 ? -10.987 -6.980 -15.919 1.00 88.25 234 GLY A CA 1
ATOM 1621 C C . GLY A 1 234 ? -11.095 -8.259 -16.752 1.00 88.25 234 GLY A C 1
ATOM 1622 O O . GLY A 1 234 ? -10.755 -9.355 -16.300 1.00 88.25 234 GLY A O 1
ATOM 1623 N N . GLU A 1 235 ? -11.547 -8.104 -17.994 1.00 93.75 235 GLU A N 1
ATOM 1624 C CA . GLU A 1 235 ? -11.601 -9.219 -18.940 1.00 93.75 235 GLU A CA 1
ATOM 1625 C C . GLU A 1 235 ? -10.214 -9.871 -19.100 1.00 93.75 235 GLU A C 1
ATOM 1627 O O . GLU A 1 235 ? -9.210 -9.152 -19.194 1.00 93.75 235 GLU A O 1
ATOM 1632 N N . PRO A 1 236 ? -10.131 -11.215 -19.146 1.00 92.62 236 PRO A N 1
ATOM 1633 C CA . PRO A 1 236 ? -8.868 -11.908 -19.346 1.00 92.62 236 PRO A CA 1
ATOM 1634 C C . PRO A 1 236 ? -8.162 -11.441 -20.620 1.00 92.62 236 PRO A C 1
ATOM 1636 O O . PRO A 1 236 ? -8.750 -11.389 -21.701 1.00 92.62 236 PRO A O 1
ATOM 1639 N N . VAL A 1 237 ? -6.869 -11.143 -20.505 1.00 91.56 237 VAL A N 1
ATOM 1640 C CA . VAL A 1 237 ? -6.026 -10.857 -21.667 1.00 91.56 237 VAL A CA 1
ATOM 1641 C C . VAL A 1 237 ? -5.553 -12.186 -22.254 1.00 91.56 237 VAL A C 1
ATOM 1643 O O . VAL A 1 237 ? -4.613 -12.801 -21.754 1.00 91.56 237 VAL A O 1
ATOM 1646 N N . GLU A 1 238 ? -6.219 -12.642 -23.315 1.00 94.19 238 GLU A N 1
ATOM 1647 C CA . GLU A 1 238 ? -5.872 -13.876 -24.027 1.00 94.19 238 GLU A CA 1
ATOM 1648 C C . GLU A 1 238 ? -5.024 -13.589 -25.273 1.00 94.19 238 GLU A C 1
ATOM 1650 O O . GLU A 1 238 ? -5.341 -12.712 -26.080 1.00 94.19 238 GLU A O 1
ATOM 1655 N N . GLY A 1 239 ? -3.946 -14.351 -25.461 1.00 93.75 239 GLY A N 1
ATOM 1656 C CA . GLY A 1 239 ? -3.055 -14.185 -26.604 1.00 93.75 239 GLY A CA 1
ATOM 1657 C C . GLY A 1 239 ? -1.922 -15.206 -26.644 1.00 93.75 239 GLY A C 1
ATOM 1658 O O . GLY A 1 239 ? -1.775 -16.050 -25.761 1.00 93.75 239 GLY A O 1
ATOM 1659 N N . THR A 1 240 ? -1.133 -15.152 -27.713 1.00 96.69 240 THR A N 1
ATOM 1660 C CA . THR A 1 240 ? 0.126 -15.892 -27.854 1.00 96.69 240 THR A CA 1
ATOM 1661 C C . THR A 1 240 ? 1.233 -14.878 -28.082 1.00 96.69 240 THR A C 1
ATOM 1663 O O . THR A 1 240 ? 1.080 -13.989 -28.918 1.00 96.69 240 THR A O 1
ATOM 1666 N N . TRP A 1 241 ? 2.322 -15.027 -27.337 1.00 97.56 241 TRP A N 1
ATOM 1667 C CA . TRP A 1 241 ? 3.508 -14.182 -27.411 1.00 97.56 241 TRP A CA 1
ATOM 1668 C C . TRP A 1 241 ? 4.738 -15.072 -27.478 1.00 97.56 241 TRP A C 1
ATOM 1670 O O . TRP A 1 241 ? 4.737 -16.172 -26.919 1.00 97.56 241 TRP A O 1
ATOM 1680 N N . ASP A 1 242 ? 5.783 -14.581 -28.129 1.00 98.25 242 ASP A N 1
ATOM 1681 C CA . ASP A 1 242 ? 7.062 -15.284 -28.197 1.00 98.25 242 ASP A CA 1
ATOM 1682 C C . ASP A 1 242 ? 7.777 -15.229 -26.838 1.00 98.25 242 ASP A C 1
ATOM 1684 O O . ASP A 1 242 ? 8.382 -16.209 -26.398 1.00 98.25 242 ASP A O 1
ATOM 1688 N N . VAL A 1 243 ? 7.645 -14.098 -26.129 1.00 97.88 243 VAL A N 1
ATOM 1689 C CA . VAL A 1 243 ? 8.213 -13.886 -24.792 1.00 97.88 243 VAL A CA 1
ATOM 1690 C C . VAL A 1 243 ? 7.174 -13.283 -23.845 1.00 97.88 243 VAL A C 1
ATOM 1692 O O . VAL A 1 243 ? 6.533 -12.279 -24.150 1.00 97.88 243 VAL A O 1
ATOM 1695 N N . VAL A 1 244 ? 7.052 -13.863 -22.649 1.00 97.69 244 VAL A N 1
ATOM 1696 C CA . VAL A 1 244 ? 6.282 -13.295 -21.533 1.00 97.69 244 VAL A CA 1
ATOM 1697 C C . VAL A 1 244 ? 7.244 -12.939 -20.405 1.00 97.69 244 VAL A C 1
ATOM 1699 O O . VAL A 1 244 ? 7.961 -13.802 -19.897 1.00 97.69 244 VAL A O 1
ATOM 1702 N N . VAL A 1 245 ? 7.252 -11.669 -20.012 1.00 97.38 245 VAL A N 1
ATOM 1703 C CA . VAL A 1 245 ? 8.064 -11.130 -18.921 1.00 97.38 245 VAL A CA 1
ATOM 1704 C C . VAL A 1 245 ? 7.166 -10.842 -17.724 1.00 97.38 245 VAL A C 1
ATOM 1706 O O . VAL A 1 245 ? 6.191 -10.100 -17.831 1.00 97.38 245 VAL A O 1
ATOM 1709 N N . VAL A 1 246 ? 7.511 -11.419 -16.575 1.00 97.19 246 VAL A N 1
ATOM 1710 C CA . VAL A 1 246 ? 6.802 -11.209 -15.307 1.00 97.19 246 VAL A CA 1
ATOM 1711 C C . VAL A 1 246 ? 7.640 -10.291 -14.420 1.00 97.19 246 VAL A C 1
ATOM 1713 O O . VAL A 1 246 ? 8.751 -10.647 -14.030 1.00 97.19 246 VAL A O 1
ATOM 1716 N N . GLY A 1 247 ? 7.091 -9.121 -14.109 1.00 96.00 247 GLY A N 1
ATOM 1717 C CA . GLY A 1 247 ? 7.734 -8.026 -13.390 1.00 96.00 247 GLY A CA 1
ATOM 1718 C C . GLY A 1 247 ? 8.314 -6.978 -14.341 1.00 96.00 247 GLY A C 1
ATOM 1719 O O . GLY A 1 247 ? 9.196 -7.271 -15.147 1.00 96.00 247 GLY A O 1
ATOM 1720 N N . ALA A 1 248 ? 7.870 -5.733 -14.199 1.00 95.88 248 ALA A N 1
ATOM 1721 C CA . ALA A 1 248 ? 8.319 -4.576 -14.969 1.00 95.88 248 ALA A CA 1
ATOM 1722 C C . ALA A 1 248 ? 9.396 -3.761 -14.229 1.00 95.88 248 ALA A C 1
ATOM 1724 O O . ALA A 1 248 ? 9.485 -2.544 -14.379 1.00 95.88 248 ALA A O 1
ATOM 1725 N N . GLY A 1 249 ? 10.234 -4.421 -13.424 1.00 93.56 249 GLY A N 1
ATOM 1726 C CA . GLY A 1 249 ? 11.442 -3.815 -12.855 1.00 93.56 249 GLY A CA 1
ATOM 1727 C C . GLY A 1 249 ? 12.554 -3.635 -13.895 1.00 93.56 249 GLY A C 1
ATOM 1728 O O . GLY A 1 249 ? 12.415 -4.056 -15.044 1.00 93.56 249 GLY A O 1
ATOM 1729 N N . GLY A 1 250 ? 13.702 -3.080 -13.491 1.00 89.44 250 GLY A N 1
ATOM 1730 C CA . GLY A 1 250 ? 14.821 -2.813 -14.407 1.00 89.44 250 GLY A CA 1
ATOM 1731 C C . GLY A 1 250 ? 15.265 -4.033 -15.224 1.00 89.44 250 GLY A C 1
ATOM 1732 O O . GLY A 1 250 ? 15.459 -3.928 -16.432 1.00 89.44 250 GLY A O 1
ATOM 1733 N N . ALA A 1 251 ? 15.342 -5.212 -14.597 1.00 90.31 251 ALA A N 1
ATOM 1734 C CA . ALA A 1 251 ? 15.687 -6.455 -15.290 1.00 90.31 251 ALA A CA 1
ATOM 1735 C C . ALA A 1 251 ? 14.610 -6.894 -16.297 1.00 90.31 251 ALA A C 1
ATOM 1737 O O . ALA A 1 251 ? 14.935 -7.282 -17.418 1.00 90.31 251 ALA A O 1
ATOM 1738 N N . GLY A 1 252 ? 13.335 -6.819 -15.909 1.00 95.56 252 GLY A N 1
ATOM 1739 C CA . GLY A 1 252 ? 12.220 -7.236 -16.756 1.00 95.56 252 GLY A CA 1
ATOM 1740 C C . GLY A 1 252 ? 12.050 -6.328 -17.969 1.00 95.56 252 GLY A C 1
ATOM 1741 O O . GLY A 1 252 ? 11.985 -6.813 -19.096 1.00 95.56 252 GLY A O 1
ATOM 1742 N N . ILE A 1 253 ? 12.084 -5.010 -17.768 1.00 94.19 253 ILE A N 1
ATOM 1743 C CA . ILE A 1 253 ? 12.003 -4.045 -18.869 1.00 94.19 253 ILE A CA 1
ATOM 1744 C C . ILE A 1 253 ? 13.218 -4.152 -19.799 1.00 94.19 253 ILE A C 1
ATOM 1746 O O . ILE A 1 253 ? 13.042 -4.108 -21.016 1.00 94.19 253 ILE A O 1
ATOM 1750 N N . ALA A 1 254 ? 14.429 -4.372 -19.276 1.00 90.88 254 ALA A N 1
ATOM 1751 C CA . ALA A 1 254 ? 15.607 -4.599 -20.117 1.00 90.88 254 ALA A CA 1
ATOM 1752 C C . ALA A 1 254 ? 15.484 -5.884 -20.957 1.00 90.88 254 ALA A C 1
ATOM 1754 O O . ALA A 1 254 ? 15.776 -5.869 -22.155 1.00 90.88 254 ALA A O 1
ATOM 1755 N N . ALA A 1 255 ? 15.004 -6.981 -20.361 1.00 92.25 255 ALA A N 1
ATOM 1756 C CA . ALA A 1 255 ? 14.758 -8.231 -21.078 1.00 92.25 255 ALA A CA 1
ATOM 1757 C C . ALA A 1 255 ? 13.676 -8.066 -22.157 1.00 92.25 255 ALA A C 1
ATOM 1759 O O . ALA A 1 255 ? 13.862 -8.509 -23.292 1.00 92.25 255 ALA A O 1
ATOM 1760 N N . ALA A 1 256 ? 12.578 -7.380 -21.826 1.00 95.00 256 ALA A N 1
ATOM 1761 C CA . ALA A 1 256 ? 11.499 -7.083 -22.760 1.00 95.00 256 ALA A CA 1
ATOM 1762 C C . ALA A 1 256 ? 11.990 -6.232 -23.940 1.00 95.00 256 ALA A C 1
ATOM 1764 O O . ALA A 1 256 ? 11.694 -6.546 -25.093 1.00 95.00 256 ALA A O 1
ATOM 1765 N N . ALA A 1 257 ? 12.789 -5.197 -23.665 1.00 91.69 257 ALA A N 1
ATOM 1766 C CA . ALA A 1 257 ? 13.372 -4.340 -24.691 1.00 91.69 257 ALA A CA 1
ATOM 1767 C C . ALA A 1 257 ? 14.292 -5.128 -25.634 1.00 91.69 257 ALA A C 1
ATOM 1769 O O . ALA A 1 257 ? 14.171 -4.996 -26.851 1.00 91.69 257 ALA A O 1
ATOM 1770 N N . GLN A 1 258 ? 15.167 -5.985 -25.096 1.00 92.38 258 GLN A N 1
ATOM 1771 C CA . GLN A 1 258 ? 16.062 -6.804 -25.914 1.00 92.38 258 GLN A CA 1
ATOM 1772 C C . GLN A 1 258 ? 15.297 -7.815 -26.781 1.00 92.38 258 GLN A C 1
ATOM 1774 O O . GLN A 1 258 ? 15.636 -7.996 -27.951 1.00 92.38 258 GLN A O 1
ATOM 1779 N N . ALA A 1 259 ? 14.265 -8.463 -26.235 1.00 88.81 259 ALA A N 1
ATOM 1780 C CA . ALA A 1 259 ? 13.421 -9.384 -26.994 1.00 88.81 259 ALA A CA 1
ATOM 1781 C C . ALA A 1 259 ? 12.685 -8.658 -28.133 1.00 88.81 259 ALA A C 1
ATOM 1783 O O . ALA A 1 259 ? 12.743 -9.096 -29.282 1.00 88.81 259 ALA A O 1
ATOM 1784 N N . ALA A 1 260 ? 12.095 -7.494 -27.850 1.00 93.12 260 ALA A N 1
ATOM 1785 C CA . ALA A 1 260 ? 11.442 -6.676 -28.868 1.00 93.12 260 ALA A CA 1
ATOM 1786 C C . ALA A 1 260 ? 12.424 -6.213 -29.964 1.00 93.12 260 ALA A C 1
ATOM 1788 O O . ALA A 1 260 ? 12.087 -6.232 -31.147 1.00 93.12 260 ALA A O 1
ATOM 1789 N N . GLN A 1 261 ? 13.662 -5.852 -29.603 1.00 91.94 261 GLN A N 1
ATOM 1790 C CA . GLN A 1 261 ? 14.717 -5.492 -30.564 1.00 91.94 261 GLN A CA 1
ATOM 1791 C C . GLN A 1 261 ? 15.128 -6.657 -31.476 1.00 91.94 261 GLN A C 1
ATOM 1793 O O . GLN A 1 261 ? 15.551 -6.421 -32.608 1.00 91.94 261 GLN A O 1
ATOM 1798 N N . ASN A 1 262 ? 14.961 -7.900 -31.021 1.00 95.19 262 ASN A N 1
ATOM 1799 C CA . ASN A 1 262 ? 15.180 -9.095 -31.835 1.00 95.19 262 ASN A CA 1
ATOM 1800 C C . ASN A 1 262 ? 13.997 -9.410 -32.772 1.00 95.19 262 ASN A C 1
ATOM 1802 O O . ASN A 1 262 ? 14.090 -10.338 -33.572 1.00 95.19 262 ASN A O 1
ATOM 1806 N N . GLY A 1 263 ? 12.913 -8.627 -32.714 1.00 96.69 263 GLY A N 1
ATOM 1807 C CA . GLY A 1 263 ? 11.711 -8.809 -33.531 1.00 96.69 263 GLY A CA 1
ATOM 1808 C C . GLY A 1 263 ? 10.656 -9.732 -32.917 1.00 96.69 263 GLY A C 1
ATOM 1809 O O . GLY A 1 263 ? 9.692 -10.062 -33.604 1.00 96.69 263 GLY A O 1
ATOM 1810 N N . GLU A 1 264 ? 10.825 -10.132 -31.656 1.00 98.12 264 GLU A N 1
ATOM 1811 C CA . GLU A 1 264 ? 9.887 -10.994 -30.931 1.00 98.12 264 GLU A CA 1
ATOM 1812 C C . GLU A 1 264 ? 8.659 -10.204 -30.449 1.00 98.12 264 GLU A C 1
ATOM 1814 O O . GLU A 1 264 ? 8.750 -9.017 -30.108 1.00 98.12 264 GLU A O 1
ATOM 1819 N N . THR A 1 265 ? 7.503 -10.865 -30.352 1.00 98.19 265 THR A N 1
ATOM 1820 C CA . THR A 1 265 ? 6.329 -10.309 -29.665 1.00 98.19 265 THR A CA 1
ATOM 1821 C C . THR A 1 265 ? 6.446 -10.517 -28.155 1.00 98.19 265 THR A C 1
ATOM 1823 O O . THR A 1 265 ? 6.677 -11.630 -27.680 1.00 98.19 265 THR A O 1
ATOM 1826 N N . VAL A 1 266 ? 6.283 -9.438 -27.381 1.00 97.94 266 VAL A N 1
ATOM 1827 C CA . VAL A 1 266 ? 6.537 -9.446 -25.932 1.00 97.94 266 VAL A CA 1
ATOM 1828 C C . VAL A 1 266 ? 5.306 -8.995 -25.150 1.00 97.94 266 VAL A C 1
ATOM 1830 O O . VAL A 1 266 ? 4.753 -7.929 -25.423 1.00 97.94 266 VAL A O 1
ATOM 1833 N N . LEU A 1 267 ? 4.917 -9.780 -24.145 1.00 97.38 267 LEU A N 1
ATOM 1834 C CA . LEU A 1 267 ? 3.984 -9.377 -23.090 1.00 97.38 267 LEU A CA 1
ATOM 1835 C C . LEU A 1 267 ? 4.766 -9.083 -21.809 1.00 97.38 267 LEU A C 1
ATOM 1837 O O . LEU A 1 267 ? 5.542 -9.924 -21.363 1.00 97.38 267 LEU A O 1
ATOM 1841 N N . VAL A 1 268 ? 4.529 -7.925 -21.194 1.00 97.19 268 VAL A N 1
ATOM 1842 C CA . VAL A 1 268 ? 5.055 -7.586 -19.864 1.00 97.19 268 VAL A CA 1
ATOM 1843 C C . VAL A 1 268 ? 3.892 -7.520 -18.883 1.00 97.19 268 VAL A C 1
ATOM 1845 O O . VAL A 1 268 ? 2.884 -6.877 -19.170 1.00 97.19 268 VAL A O 1
ATOM 1848 N N . ILE A 1 269 ? 4.034 -8.184 -17.739 1.00 96.38 269 ILE A N 1
ATOM 1849 C CA . ILE A 1 269 ? 3.027 -8.224 -16.675 1.00 96.38 269 ILE A CA 1
ATOM 1850 C C . ILE A 1 269 ? 3.637 -7.618 -15.412 1.00 96.38 269 ILE A C 1
ATOM 1852 O O . ILE A 1 269 ? 4.710 -8.041 -14.988 1.00 96.38 269 ILE A O 1
ATOM 1856 N N . GLU A 1 270 ? 2.947 -6.661 -14.799 1.00 95.25 270 GLU A N 1
ATOM 1857 C CA . GLU A 1 270 ? 3.326 -6.019 -13.538 1.00 95.25 270 GLU A CA 1
ATOM 1858 C C . GLU A 1 270 ? 2.138 -6.056 -12.575 1.00 95.25 270 GLU A C 1
ATOM 1860 O O . GLU A 1 270 ? 0.991 -5.920 -12.999 1.00 95.25 270 GLU A O 1
ATOM 1865 N N . GLN A 1 271 ? 2.415 -6.293 -11.295 1.00 92.19 271 GLN A N 1
ATOM 1866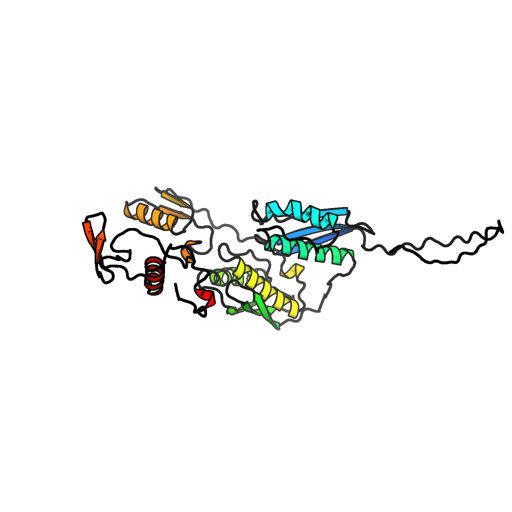 C CA . GLN A 1 271 ? 1.398 -6.346 -10.244 1.00 92.19 271 GLN A CA 1
ATOM 1867 C C . GLN A 1 271 ? 1.205 -4.996 -9.541 1.00 92.19 271 GLN A C 1
ATOM 1869 O O . GLN A 1 271 ? 0.154 -4.756 -8.948 1.00 92.19 271 GLN A O 1
ATOM 1874 N N . ASN A 1 272 ? 2.230 -4.142 -9.551 1.00 92.69 272 ASN A N 1
ATOM 1875 C CA . ASN A 1 272 ? 2.174 -2.800 -8.994 1.00 92.69 272 ASN A CA 1
ATOM 1876 C C . ASN A 1 272 ? 1.383 -1.867 -9.912 1.00 92.69 272 ASN A C 1
ATOM 1878 O O . ASN A 1 272 ? 1.274 -2.099 -11.116 1.00 92.69 272 ASN A O 1
ATOM 1882 N N . ALA A 1 273 ? 0.862 -0.783 -9.338 1.00 91.75 273 ALA A N 1
ATOM 1883 C CA . ALA A 1 273 ? 0.179 0.246 -10.121 1.00 91.75 273 ALA A CA 1
ATOM 1884 C C . ALA A 1 273 ? 1.118 0.957 -11.111 1.00 91.75 273 ALA A C 1
ATOM 1886 O O . ALA A 1 273 ? 0.664 1.443 -12.142 1.00 91.75 273 ALA A O 1
ATOM 1887 N N . GLU A 1 274 ? 2.417 0.978 -10.806 1.00 91.81 274 GLU A N 1
ATOM 1888 C CA . GLU A 1 274 ? 3.463 1.605 -11.609 1.00 91.81 274 GLU A CA 1
ATOM 1889 C C . GLU A 1 274 ? 4.591 0.616 -11.916 1.00 91.81 274 GLU A C 1
ATOM 1891 O O . GLU A 1 274 ? 4.908 -0.288 -11.131 1.00 91.81 274 GLU A O 1
ATOM 1896 N N . VAL A 1 275 ? 5.223 0.803 -13.074 1.00 93.06 275 VAL A N 1
ATOM 1897 C CA . VAL A 1 275 ? 6.390 0.015 -13.490 1.00 93.06 275 VAL A CA 1
ATOM 1898 C C . VAL A 1 275 ? 7.659 0.463 -12.758 1.00 93.06 275 VAL A C 1
ATOM 1900 O O . VAL A 1 275 ? 7.740 1.545 -12.186 1.00 93.06 275 VAL A O 1
ATOM 1903 N N . GLY A 1 276 ? 8.701 -0.365 -12.801 1.00 90.38 276 GLY A N 1
ATOM 1904 C CA . GLY A 1 276 ? 10.032 -0.051 -12.279 1.00 90.38 276 GLY A CA 1
ATOM 1905 C C . GLY A 1 276 ? 10.352 -0.715 -10.941 1.00 90.38 276 GLY A C 1
ATOM 1906 O O . GLY A 1 276 ? 11.516 -1.043 -10.701 1.00 90.38 276 GLY A O 1
ATOM 1907 N N . GLY A 1 277 ? 9.357 -1.003 -10.097 1.00 90.12 277 GLY A N 1
ATOM 1908 C CA . GLY A 1 277 ? 9.571 -1.657 -8.797 1.00 90.12 277 GLY A CA 1
ATOM 1909 C C . GLY A 1 277 ? 10.681 -0.976 -7.981 1.00 90.12 277 GLY A C 1
ATOM 1910 O O . GLY A 1 277 ? 10.814 0.242 -7.995 1.00 90.12 277 GLY A O 1
ATOM 1911 N N . ASN A 1 278 ? 11.558 -1.751 -7.333 1.00 88.19 278 ASN A N 1
ATOM 1912 C CA . ASN A 1 278 ? 12.693 -1.179 -6.589 1.00 88.19 278 ASN A CA 1
ATOM 1913 C C . ASN A 1 278 ? 13.699 -0.415 -7.469 1.00 88.19 278 ASN A C 1
ATOM 1915 O O . ASN A 1 278 ? 14.478 0.382 -6.951 1.00 88.19 278 ASN A O 1
ATOM 1919 N N . THR A 1 279 ? 13.712 -0.639 -8.788 1.00 89.44 279 THR A N 1
ATOM 1920 C CA . THR A 1 279 ? 14.566 0.132 -9.702 1.00 89.44 279 THR A CA 1
ATOM 1921 C C . THR A 1 279 ? 14.123 1.594 -9.772 1.00 89.44 279 THR A C 1
ATOM 1923 O O . THR A 1 279 ? 14.986 2.462 -9.840 1.00 89.44 279 THR A O 1
ATOM 1926 N N . LEU A 1 280 ? 12.814 1.870 -9.692 1.00 86.69 280 LEU A N 1
ATOM 1927 C CA . LEU A 1 280 ? 12.249 3.227 -9.740 1.00 86.69 280 LEU A CA 1
ATOM 1928 C C . LEU A 1 280 ? 12.777 4.123 -8.611 1.00 86.69 280 LEU A C 1
ATOM 1930 O O . LEU A 1 280 ? 12.974 5.317 -8.803 1.00 86.69 280 LEU A O 1
ATOM 1934 N N . VAL A 1 281 ? 13.027 3.531 -7.443 1.00 85.06 281 VAL A N 1
ATOM 1935 C CA . VAL A 1 281 ? 13.425 4.237 -6.215 1.00 85.06 281 VAL A CA 1
ATOM 1936 C C . VAL A 1 281 ? 14.903 4.041 -5.866 1.00 85.06 281 VAL A C 1
ATOM 1938 O O . VAL A 1 281 ? 15.330 4.334 -4.749 1.00 85.06 281 VAL A O 1
ATOM 1941 N N . SER A 1 282 ? 15.711 3.530 -6.800 1.00 84.25 282 SER A N 1
ATOM 1942 C CA . SER A 1 282 ? 17.145 3.368 -6.570 1.00 84.25 282 SER A CA 1
ATOM 1943 C C . SER A 1 282 ? 17.842 4.732 -6.563 1.00 84.25 282 SER A C 1
ATOM 1945 O O . SER A 1 282 ? 17.994 5.365 -7.601 1.00 84.25 282 SER A O 1
ATOM 1947 N N . GLY A 1 283 ? 18.296 5.174 -5.388 1.00 73.44 283 GLY A N 1
ATOM 1948 C CA . GLY A 1 283 ? 19.164 6.353 -5.241 1.00 73.44 283 GLY A CA 1
ATOM 1949 C C . GLY A 1 283 ? 20.660 6.051 -5.405 1.00 73.44 283 GLY A C 1
ATOM 1950 O O . GLY A 1 283 ? 21.485 6.949 -5.266 1.00 73.44 283 GLY A O 1
ATOM 1951 N N . GLY A 1 284 ? 21.013 4.782 -5.640 1.00 71.06 284 GLY A N 1
ATOM 1952 C CA . GLY A 1 284 ? 22.391 4.321 -5.799 1.00 71.06 284 GLY A CA 1
ATOM 1953 C C . GLY A 1 284 ? 22.904 4.426 -7.236 1.00 71.06 284 GLY A C 1
ATOM 1954 O O . GLY A 1 284 ? 22.281 5.023 -8.109 1.00 71.06 284 GLY A O 1
ATOM 1955 N N . GLN A 1 285 ? 24.061 3.817 -7.492 1.00 69.62 285 GLN A N 1
ATOM 1956 C CA . GLN A 1 285 ? 24.726 3.843 -8.799 1.00 69.62 285 GLN A CA 1
ATOM 1957 C C . GLN A 1 285 ? 24.773 2.442 -9.416 1.00 69.62 285 GLN A C 1
ATOM 1959 O O . GLN A 1 285 ? 24.953 1.442 -8.717 1.00 69.62 285 GLN A O 1
ATOM 1964 N N . TYR A 1 286 ? 24.664 2.372 -10.744 1.00 69.81 286 TYR A N 1
ATOM 1965 C CA . TYR A 1 286 ? 24.927 1.145 -11.490 1.00 69.81 286 TYR A CA 1
ATOM 1966 C C . TYR A 1 286 ? 26.440 0.978 -11.660 1.00 69.81 286 TYR A C 1
ATOM 1968 O O . TYR A 1 286 ? 27.062 1.673 -12.463 1.00 69.81 286 TYR A O 1
ATOM 1976 N N . GLN A 1 287 ? 27.035 0.071 -10.884 1.00 68.81 287 GLN A N 1
ATOM 1977 C CA . GLN A 1 287 ? 28.469 -0.200 -10.948 1.00 68.81 287 GLN A CA 1
ATOM 1978 C C . GLN A 1 287 ? 28.830 -0.804 -12.310 1.00 68.81 287 GLN A C 1
ATOM 1980 O O . GLN A 1 287 ? 28.232 -1.784 -12.758 1.00 68.81 287 GLN A O 1
ATOM 1985 N N . SER A 1 288 ? 29.824 -0.220 -12.968 1.00 67.06 288 SER A N 1
ATOM 1986 C CA . SER A 1 288 ? 30.366 -0.705 -14.234 1.00 67.06 288 SER A CA 1
ATOM 1987 C C . SER A 1 288 ? 31.883 -0.674 -14.169 1.00 67.06 288 SER A C 1
ATOM 1989 O O . SER A 1 288 ? 32.445 0.124 -13.436 1.00 67.06 288 SER A O 1
ATOM 1991 N N . VAL A 1 289 ? 32.542 -1.536 -14.940 1.00 65.75 289 VAL A N 1
ATOM 1992 C CA . VAL A 1 289 ? 34.005 -1.529 -15.140 1.00 65.75 289 VAL A CA 1
ATOM 1993 C C . VAL A 1 289 ? 34.382 -0.993 -16.523 1.00 65.75 289 VAL A C 1
ATOM 1995 O O . VAL A 1 289 ? 35.529 -1.099 -16.948 1.00 65.75 289 VAL A O 1
ATOM 1998 N N . MET A 1 290 ? 33.403 -0.478 -17.273 1.00 70.19 290 MET A N 1
ATOM 1999 C CA . MET A 1 290 ? 33.641 0.027 -18.620 1.00 70.19 290 MET A CA 1
ATOM 2000 C C . MET A 1 290 ? 34.478 1.310 -18.547 1.00 70.19 290 MET A C 1
ATOM 2002 O O . MET A 1 290 ? 34.059 2.239 -17.857 1.00 70.19 290 MET A O 1
ATOM 2006 N N . PRO A 1 291 ? 35.600 1.415 -19.287 1.00 69.69 291 PRO A N 1
ATOM 2007 C CA . PRO A 1 291 ? 36.513 2.564 -19.210 1.00 69.69 291 PRO A CA 1
ATOM 2008 C C . PRO A 1 291 ? 35.863 3.931 -19.473 1.00 69.69 291 PRO A C 1
ATOM 2010 O O . PRO A 1 291 ? 36.355 4.956 -19.009 1.00 69.69 291 PRO A O 1
ATOM 2013 N N . TYR A 1 292 ? 34.743 3.963 -20.202 1.00 69.94 292 TYR A N 1
ATOM 2014 C CA . TYR A 1 292 ? 33.965 5.178 -20.467 1.00 69.94 292 TYR A CA 1
ATOM 2015 C C . TYR A 1 292 ? 32.890 5.495 -19.404 1.00 69.94 292 TYR A C 1
ATOM 2017 O O . TYR A 1 292 ? 32.223 6.524 -19.483 1.00 69.94 292 TYR A O 1
ATOM 2025 N N . LEU A 1 293 ? 32.703 4.629 -18.407 1.00 70.69 293 LEU A N 1
ATOM 2026 C CA . LEU A 1 293 ? 31.763 4.814 -17.292 1.00 70.69 293 LEU A CA 1
ATOM 2027 C C . LEU A 1 293 ? 32.465 4.960 -15.937 1.00 70.69 293 LEU A C 1
ATOM 2029 O O . LEU A 1 293 ? 31.866 5.494 -15.009 1.00 70.69 293 LEU A O 1
ATOM 2033 N N . VAL A 1 294 ? 33.715 4.503 -15.818 1.00 68.50 294 VAL A N 1
ATOM 2034 C CA . VAL A 1 294 ? 34.506 4.606 -14.584 1.00 68.50 294 VAL A CA 1
ATOM 2035 C C . VAL A 1 294 ? 35.445 5.798 -14.603 1.00 68.50 294 VAL A C 1
ATOM 2037 O O . VAL A 1 294 ? 35.987 6.167 -15.647 1.00 68.50 294 VAL A O 1
ATOM 2040 N N . TRP A 1 295 ? 35.665 6.381 -13.429 1.00 69.69 295 TRP A N 1
ATOM 2041 C CA . TRP A 1 295 ? 36.775 7.298 -13.208 1.00 69.69 295 TRP A CA 1
ATOM 2042 C C . TRP A 1 295 ? 38.105 6.550 -13.392 1.00 69.69 295 TRP A C 1
ATOM 2044 O O . TRP A 1 295 ? 38.233 5.406 -12.957 1.00 69.69 295 TRP A O 1
ATOM 2054 N N . ASP A 1 296 ? 39.054 7.177 -14.085 1.00 70.88 296 ASP A N 1
ATOM 2055 C CA . ASP A 1 296 ? 40.369 6.606 -14.372 1.00 70.88 296 ASP A CA 1
ATOM 2056 C C . ASP A 1 296 ? 41.423 7.354 -13.539 1.00 70.88 296 ASP A C 1
ATOM 2058 O O . ASP A 1 296 ? 41.583 8.557 -13.736 1.00 70.88 296 ASP A O 1
ATOM 2062 N N . PRO A 1 297 ? 42.121 6.698 -12.596 1.00 68.75 297 PRO A N 1
ATOM 2063 C CA . PRO A 1 297 ? 43.152 7.359 -11.801 1.00 68.75 297 PRO A CA 1
ATOM 2064 C C . PRO A 1 297 ? 44.371 7.798 -12.624 1.00 68.75 297 PRO A C 1
ATOM 2066 O O . PRO A 1 297 ? 45.068 8.724 -12.208 1.00 68.75 297 PRO A O 1
ATOM 2069 N N . GLU A 1 298 ? 44.649 7.154 -13.762 1.00 77.19 298 GLU A N 1
ATOM 2070 C CA . GLU A 1 298 ? 45.775 7.514 -14.632 1.00 77.19 298 GLU A CA 1
ATOM 2071 C C . GLU A 1 298 ? 45.437 8.701 -15.550 1.00 77.19 298 GLU A C 1
ATOM 2073 O O . GLU A 1 298 ? 46.338 9.453 -15.932 1.00 77.19 298 GLU A O 1
ATOM 2078 N N . ASP A 1 299 ? 44.151 8.902 -15.857 1.00 76.62 299 ASP A N 1
ATOM 2079 C CA . ASP A 1 299 ? 43.638 10.038 -16.634 1.00 76.62 299 ASP A CA 1
ATOM 2080 C C . ASP A 1 299 ? 42.278 10.537 -16.089 1.00 76.62 299 ASP A C 1
ATOM 2082 O O . ASP A 1 299 ? 41.210 10.270 -16.658 1.00 76.62 299 ASP A O 1
ATOM 2086 N N . PRO A 1 300 ? 42.288 11.263 -14.955 1.00 71.94 300 PRO A N 1
ATOM 2087 C CA . PRO A 1 300 ? 41.074 11.637 -14.226 1.00 71.94 300 PRO A CA 1
ATOM 2088 C C . PRO A 1 300 ? 40.187 12.644 -14.967 1.00 71.94 300 PRO A C 1
ATOM 2090 O O . PRO A 1 300 ? 39.012 12.783 -14.618 1.00 71.94 300 PRO A O 1
ATOM 2093 N N . ASP A 1 301 ? 40.740 13.320 -15.976 1.00 74.94 301 ASP A N 1
ATOM 2094 C CA . ASP A 1 301 ? 40.068 14.332 -16.792 1.00 74.94 301 ASP A CA 1
ATOM 2095 C C . ASP A 1 301 ? 39.685 13.807 -18.188 1.00 74.94 301 ASP A C 1
ATOM 2097 O O . ASP A 1 301 ? 39.214 14.580 -19.027 1.00 74.94 301 ASP A O 1
ATOM 2101 N N . ALA A 1 302 ? 39.859 12.504 -18.448 1.00 78.56 302 ALA A N 1
ATOM 2102 C CA . ALA A 1 302 ? 39.503 11.887 -19.718 1.00 78.56 302 ALA A CA 1
ATOM 2103 C C . ALA A 1 302 ? 38.051 12.220 -20.113 1.00 78.56 302 ALA A C 1
ATOM 2105 O O . ALA A 1 302 ? 37.105 11.995 -19.359 1.00 78.56 302 ALA A O 1
ATOM 2106 N N . GLU A 1 303 ? 37.850 12.735 -21.325 1.00 81.12 303 GLU A N 1
ATOM 2107 C CA . GLU A 1 303 ? 36.508 13.023 -21.853 1.00 81.12 303 GLU A CA 1
ATOM 2108 C C . GLU A 1 303 ? 35.909 11.826 -22.608 1.00 81.12 303 GLU A C 1
ATOM 2110 O O . GLU A 1 303 ? 34.709 11.808 -22.895 1.00 81.12 303 GLU A O 1
ATOM 2115 N N . THR A 1 304 ? 36.720 10.803 -22.899 1.00 83.44 304 THR A N 1
ATOM 2116 C CA . THR A 1 304 ? 36.329 9.582 -23.617 1.00 83.44 304 THR A CA 1
ATOM 2117 C C . THR A 1 304 ? 36.916 8.315 -22.977 1.00 83.44 304 THR A C 1
ATOM 2119 O O . THR A 1 304 ? 37.803 8.372 -22.128 1.00 83.44 304 THR A O 1
ATOM 2122 N N . GLY A 1 305 ? 36.382 7.147 -23.341 1.00 81.06 305 GLY A N 1
ATOM 2123 C CA . GLY A 1 305 ? 36.907 5.837 -22.955 1.00 81.06 305 GLY A CA 1
ATOM 2124 C C . GLY A 1 305 ? 36.552 4.767 -23.990 1.00 81.06 305 GLY A C 1
ATOM 2125 O O . GLY A 1 305 ? 35.568 4.891 -24.717 1.00 81.06 305 GLY A O 1
ATOM 2126 N N . THR A 1 306 ? 37.358 3.708 -24.080 1.00 84.38 306 THR A N 1
ATOM 2127 C CA . THR A 1 306 ? 37.158 2.637 -25.074 1.00 84.38 306 THR A CA 1
ATOM 2128 C C . THR A 1 306 ? 36.337 1.488 -24.488 1.00 84.38 306 THR A C 1
ATOM 2130 O O . THR A 1 306 ? 36.646 0.988 -23.407 1.00 84.38 306 THR A O 1
ATOM 2133 N N . GLY A 1 307 ? 35.281 1.066 -25.185 1.00 77.38 307 GLY A N 1
ATOM 2134 C CA . GLY A 1 307 ? 34.483 -0.106 -24.828 1.00 77.38 307 GLY A CA 1
ATOM 2135 C C . GLY A 1 307 ? 35.180 -1.431 -25.152 1.00 77.38 307 GLY A C 1
ATOM 2136 O O . GLY A 1 307 ? 36.183 -1.479 -25.860 1.00 77.38 307 GLY A O 1
ATOM 2137 N N . PHE A 1 308 ? 34.634 -2.547 -24.657 1.00 77.25 308 PHE A N 1
ATOM 2138 C CA . PHE A 1 308 ? 35.154 -3.892 -24.972 1.00 77.25 308 PHE A CA 1
ATOM 2139 C C . PHE A 1 308 ? 35.029 -4.269 -26.454 1.00 77.25 308 PHE A C 1
ATOM 2141 O O . PHE A 1 308 ? 35.697 -5.186 -26.926 1.00 77.25 308 PHE A O 1
ATOM 2148 N N . ASP A 1 309 ? 34.176 -3.564 -27.185 1.00 83.56 309 ASP A N 1
ATOM 2149 C CA . ASP A 1 309 ? 34.015 -3.651 -28.632 1.00 83.56 309 ASP A CA 1
ATOM 2150 C C . ASP A 1 309 ? 35.059 -2.828 -29.411 1.00 83.56 309 ASP A C 1
ATOM 2152 O O . ASP A 1 309 ? 35.070 -2.850 -30.642 1.00 83.56 309 ASP A O 1
ATOM 2156 N N . GLY A 1 310 ? 35.954 -2.127 -28.708 1.00 84.88 310 GLY A N 1
ATOM 2157 C CA . GLY A 1 310 ? 36.982 -1.270 -29.296 1.00 84.88 310 GLY A CA 1
ATOM 2158 C C . GLY A 1 310 ? 36.453 0.071 -29.803 1.00 84.88 310 GLY A C 1
ATOM 2159 O O . GLY A 1 310 ? 37.200 0.796 -30.461 1.00 84.88 310 GLY A O 1
ATOM 2160 N N . VAL A 1 311 ? 35.189 0.404 -29.529 1.00 87.50 311 VAL A N 1
ATOM 2161 C CA . VAL A 1 311 ? 34.584 1.682 -29.913 1.00 87.50 311 VAL A CA 1
ATOM 2162 C C . VAL A 1 311 ? 34.873 2.725 -28.837 1.00 87.50 311 VAL A C 1
ATOM 2164 O O . VAL A 1 311 ? 34.855 2.435 -27.641 1.00 87.50 311 VAL A O 1
ATOM 2167 N N . GLU A 1 312 ? 35.167 3.950 -29.264 1.00 88.94 312 GLU A N 1
ATOM 2168 C CA . GLU A 1 312 ? 35.360 5.084 -28.366 1.00 88.94 312 GLU A CA 1
ATOM 2169 C C . GLU A 1 312 ? 34.007 5.715 -28.012 1.00 88.94 312 GLU A C 1
ATOM 2171 O O . GLU A 1 312 ? 33.190 6.011 -28.888 1.00 88.94 312 GLU A O 1
ATOM 2176 N N . TYR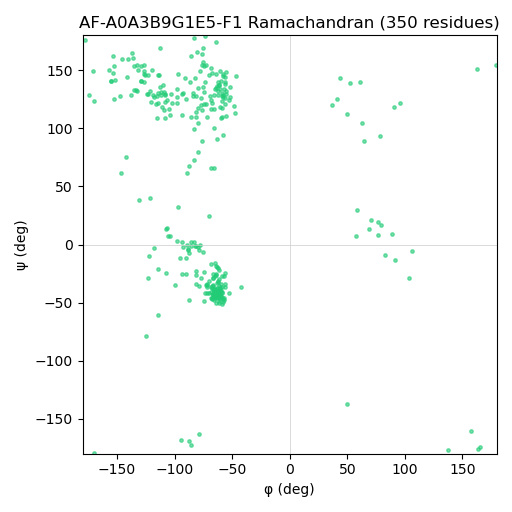 A 1 313 ? 33.784 5.931 -26.719 1.00 81.38 313 TYR A N 1
ATOM 2177 C CA . TYR A 1 313 ? 32.575 6.533 -26.172 1.00 81.38 313 TYR A CA 1
ATOM 2178 C C . TYR A 1 313 ? 32.928 7.763 -25.346 1.00 81.38 313 TYR A C 1
ATOM 2180 O O . TYR A 1 313 ? 33.940 7.778 -24.648 1.00 81.38 313 TYR A O 1
ATOM 2188 N N . ASN A 1 314 ? 32.060 8.776 -25.365 1.00 83.44 314 ASN A N 1
ATOM 2189 C CA . ASN A 1 314 ? 32.160 9.894 -24.429 1.00 83.44 314 ASN A CA 1
ATOM 2190 C C . ASN A 1 314 ? 32.011 9.379 -22.995 1.00 83.44 314 ASN A C 1
ATOM 2192 O O . ASN A 1 314 ? 31.110 8.575 -22.725 1.00 83.44 314 ASN A O 1
ATOM 2196 N N . LYS A 1 315 ? 32.845 9.869 -22.072 1.00 75.88 315 LYS A N 1
ATOM 2197 C CA . LYS A 1 315 ? 32.683 9.533 -20.661 1.00 75.88 315 LYS A CA 1
ATOM 2198 C C . LYS A 1 315 ? 31.369 10.089 -20.139 1.00 75.88 315 LYS A C 1
ATOM 2200 O O . LYS A 1 315 ? 31.026 11.255 -20.351 1.00 75.88 315 LYS A O 1
ATOM 2205 N N . VAL A 1 316 ? 30.638 9.248 -19.419 1.00 67.19 316 VAL A N 1
ATOM 2206 C CA . VAL A 1 316 ? 29.458 9.688 -18.678 1.00 67.19 316 VAL A CA 1
ATOM 2207 C C . VAL A 1 316 ? 29.957 10.337 -17.394 1.00 67.19 316 VAL A C 1
ATOM 2209 O O . VAL A 1 316 ? 30.612 9.688 -16.582 1.00 67.19 316 VAL A O 1
ATOM 2212 N N . LYS A 1 317 ? 29.688 11.634 -17.214 1.00 58.44 317 LYS A N 1
ATOM 2213 C CA . LYS A 1 317 ? 30.067 12.346 -15.989 1.00 58.44 317 LYS A CA 1
ATOM 2214 C C . LYS A 1 317 ? 29.275 11.767 -14.817 1.00 58.44 317 LYS A C 1
ATOM 2216 O O . LYS A 1 317 ? 28.102 12.094 -14.647 1.00 58.44 317 LYS A O 1
ATOM 2221 N N . SER A 1 318 ? 29.909 10.890 -14.038 1.00 54.38 318 SER A N 1
ATOM 2222 C CA . SER A 1 318 ? 29.398 10.485 -12.728 1.00 54.38 318 SER A CA 1
ATOM 2223 C C . SER A 1 318 ? 29.236 11.728 -11.849 1.00 54.38 318 SER A C 1
ATOM 2225 O O . SER A 1 318 ? 29.986 12.699 -11.975 1.00 54.38 318 SER A O 1
ATOM 2227 N N . VAL A 1 319 ? 28.209 11.726 -11.005 1.00 54.09 319 VAL A N 1
ATOM 2228 C CA . VAL A 1 319 ? 27.836 12.857 -10.149 1.00 54.09 319 VAL A CA 1
ATOM 2229 C C . VAL A 1 319 ? 29.035 13.240 -9.272 1.00 54.09 319 VAL A C 1
ATOM 2231 O O . VAL A 1 319 ? 29.660 12.362 -8.686 1.00 54.09 319 VAL A O 1
ATOM 2234 N N . GLN A 1 320 ? 29.348 14.536 -9.179 1.00 49.28 320 GLN A N 1
ATOM 2235 C CA . GLN A 1 320 ? 30.545 15.103 -8.529 1.00 49.28 320 GLN A CA 1
ATOM 2236 C C . GLN A 1 320 ? 30.918 14.456 -7.175 1.00 49.28 320 GLN A C 1
ATOM 2238 O O . GLN A 1 320 ? 32.097 14.241 -6.922 1.00 49.28 320 GLN A O 1
ATOM 2243 N N . GLY A 1 321 ? 29.932 14.069 -6.353 1.00 53.84 321 GLY A N 1
ATOM 2244 C CA . GLY A 1 321 ? 30.167 13.412 -5.058 1.00 53.84 321 GLY A CA 1
ATOM 2245 C C . GLY A 1 321 ? 30.899 12.066 -5.144 1.00 53.84 321 GLY A C 1
ATOM 2246 O O . GLY A 1 321 ? 31.686 11.749 -4.264 1.00 53.84 321 GLY A O 1
ATOM 2247 N N . CYS A 1 322 ? 30.733 11.319 -6.239 1.00 56.78 322 CYS A N 1
ATOM 2248 C CA . CYS A 1 322 ? 31.424 10.047 -6.455 1.00 56.78 322 CYS A CA 1
ATOM 2249 C C . CYS A 1 322 ? 32.920 10.251 -6.746 1.00 56.78 322 CYS A C 1
ATOM 2251 O O . CYS A 1 322 ? 33.742 9.453 -6.316 1.00 56.78 322 CYS A O 1
ATOM 2253 N N . ILE A 1 323 ? 33.296 11.342 -7.424 1.00 58.72 323 ILE A N 1
ATOM 2254 C CA . ILE A 1 323 ? 34.711 11.682 -7.636 1.00 58.72 323 ILE A CA 1
ATOM 2255 C C . ILE A 1 323 ? 35.368 12.061 -6.303 1.00 58.72 323 ILE A C 1
ATOM 2257 O O . ILE A 1 323 ? 36.518 11.699 -6.071 1.00 58.72 323 ILE A O 1
ATOM 2261 N N . ASP A 1 324 ? 34.646 12.754 -5.423 1.00 60.47 324 ASP A N 1
ATOM 2262 C CA . ASP A 1 324 ? 35.168 13.159 -4.116 1.00 60.47 324 ASP A CA 1
ATOM 2263 C C . ASP A 1 324 ? 35.312 11.954 -3.163 1.00 60.47 324 ASP A C 1
ATOM 2265 O O . ASP A 1 324 ? 36.352 11.804 -2.524 1.00 60.47 324 ASP A O 1
ATOM 2269 N N . GLU A 1 325 ? 34.339 11.034 -3.140 1.00 62.09 325 GLU A N 1
ATOM 2270 C CA . GLU A 1 325 ? 34.436 9.767 -2.394 1.00 62.09 325 GLU A CA 1
ATOM 2271 C C . GLU A 1 325 ? 35.531 8.838 -2.936 1.00 62.09 325 GLU A C 1
ATOM 2273 O O . GLU A 1 325 ? 36.271 8.247 -2.153 1.00 62.09 325 GLU A O 1
ATOM 2278 N N . LEU A 1 326 ? 35.688 8.728 -4.260 1.00 60.47 326 LEU A N 1
ATOM 2279 C CA . LEU A 1 326 ? 36.751 7.913 -4.859 1.00 60.47 326 LEU A CA 1
ATOM 2280 C C . LEU A 1 326 ? 38.145 8.488 -4.587 1.00 60.47 326 LEU A C 1
ATOM 2282 O O . LEU A 1 326 ? 39.071 7.715 -4.357 1.00 60.47 326 LEU A O 1
ATOM 2286 N N . LYS A 1 327 ? 38.299 9.819 -4.556 1.00 62.09 327 LYS A N 1
ATOM 2287 C CA . LYS A 1 327 ? 39.545 10.471 -4.117 1.00 62.09 327 LYS A CA 1
ATOM 2288 C C . LYS A 1 327 ? 39.836 10.190 -2.646 1.00 62.09 327 LYS A C 1
ATOM 2290 O O . LYS A 1 327 ? 40.952 9.815 -2.321 1.00 62.09 327 LYS A O 1
ATOM 2295 N N . MET A 1 328 ? 38.827 10.286 -1.779 1.00 63.41 328 MET A N 1
ATOM 2296 C CA . MET A 1 328 ? 38.966 9.957 -0.357 1.00 63.41 328 MET A CA 1
ATOM 2297 C C . MET A 1 328 ? 39.372 8.492 -0.135 1.00 63.41 328 MET A C 1
ATOM 2299 O O . MET A 1 328 ? 40.210 8.223 0.716 1.00 63.41 328 MET A O 1
ATOM 2303 N N . ILE A 1 329 ? 38.814 7.548 -0.904 1.00 62.94 329 ILE A N 1
ATOM 2304 C CA . ILE A 1 329 ? 39.210 6.130 -0.853 1.00 62.94 329 ILE A CA 1
ATOM 2305 C C . ILE A 1 329 ? 40.627 5.927 -1.403 1.00 62.94 329 ILE A C 1
ATOM 2307 O O . ILE A 1 329 ? 41.383 5.143 -0.842 1.00 62.94 329 ILE A O 1
ATOM 2311 N N . LEU A 1 330 ? 40.997 6.608 -2.492 1.00 62.41 330 LEU A N 1
ATOM 2312 C CA . LEU A 1 330 ? 42.340 6.515 -3.071 1.00 62.41 330 LEU A CA 1
ATOM 2313 C C . LEU A 1 330 ? 43.419 7.023 -2.107 1.00 62.41 330 LEU A C 1
ATOM 2315 O O . LEU A 1 330 ? 44.497 6.438 -2.035 1.00 62.41 330 LEU A O 1
ATOM 2319 N N . ASP A 1 331 ? 43.109 8.090 -1.375 1.00 65.38 331 ASP A N 1
ATOM 2320 C CA . ASP A 1 331 ? 43.987 8.682 -0.368 1.00 65.38 331 ASP A CA 1
ATOM 2321 C C . ASP A 1 331 ? 43.844 8.002 1.014 1.00 65.38 331 ASP A C 1
ATOM 2323 O O . ASP A 1 331 ? 44.496 8.416 1.975 1.00 65.38 331 ASP A O 1
ATOM 2327 N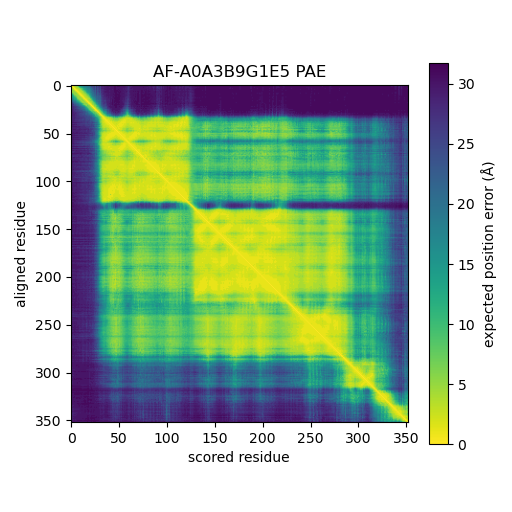 N . TRP A 1 332 ? 43.013 6.955 1.137 1.00 65.44 332 TRP A N 1
ATOM 2328 C CA . TRP A 1 332 ? 42.827 6.217 2.386 1.00 65.44 332 TRP A CA 1
ATOM 2329 C C . TRP A 1 332 ? 44.108 5.449 2.727 1.00 65.44 332 TRP A C 1
ATOM 2331 O O . TRP A 1 332 ? 44.525 4.536 2.014 1.00 65.44 332 TRP A O 1
ATOM 2341 N N . ASN A 1 333 ? 44.725 5.806 3.854 1.00 63.06 333 ASN A N 1
ATOM 2342 C CA . ASN A 1 333 ? 45.864 5.082 4.396 1.00 63.06 333 ASN A CA 1
ATOM 2343 C C . ASN A 1 333 ? 45.429 3.777 5.104 1.00 63.06 333 ASN A C 1
ATOM 2345 O O . ASN A 1 333 ? 44.665 3.817 6.067 1.00 63.06 333 ASN A O 1
ATOM 2349 N N . GLU A 1 334 ? 45.918 2.622 4.640 1.00 61.44 334 GLU A N 1
ATOM 2350 C CA . GLU A 1 334 ? 45.703 1.312 5.286 1.00 61.44 334 GLU A CA 1
ATOM 2351 C C . GLU A 1 334 ? 46.659 1.043 6.469 1.00 61.44 334 GLU A C 1
ATOM 2353 O O . GLU A 1 334 ? 46.569 -0.017 7.097 1.00 61.44 334 GLU A O 1
ATOM 2358 N N . ASP A 1 335 ? 47.582 1.961 6.776 1.00 66.81 335 ASP A N 1
ATOM 2359 C CA . ASP A 1 335 ? 48.444 1.856 7.954 1.00 66.81 335 ASP A CA 1
ATOM 2360 C C . ASP A 1 335 ? 47.608 1.764 9.245 1.00 66.81 335 ASP A C 1
ATOM 2362 O O . ASP A 1 335 ? 46.524 2.340 9.368 1.00 66.81 335 ASP A O 1
ATOM 2366 N N . GLU A 1 336 ? 48.114 1.015 10.232 1.00 62.41 336 GLU A N 1
ATOM 2367 C CA . GLU A 1 336 ? 47.457 0.903 11.536 1.00 62.41 336 GLU A CA 1
ATOM 2368 C C . GLU A 1 336 ? 47.253 2.293 12.146 1.00 62.41 336 GLU A C 1
ATOM 2370 O O . GLU A 1 336 ? 48.191 3.082 12.247 1.00 62.41 336 GLU A O 1
ATOM 2375 N N . PHE A 1 337 ? 46.019 2.558 12.582 1.00 64.44 337 PHE A N 1
ATOM 2376 C CA . PHE A 1 337 ? 45.631 3.785 13.268 1.00 64.44 337 PHE A CA 1
ATOM 2377 C C . PHE A 1 337 ? 46.630 4.127 14.384 1.00 64.44 337 PHE A C 1
ATOM 2379 O O . PHE A 1 337 ? 46.718 3.413 15.390 1.00 64.44 337 PHE A O 1
ATOM 2386 N N . ASP A 1 338 ? 47.368 5.227 14.214 1.00 72.25 338 ASP A N 1
ATOM 2387 C CA . ASP A 1 338 ? 48.326 5.707 15.206 1.00 72.25 338 ASP A CA 1
ATOM 2388 C C . ASP A 1 338 ? 47.579 6.388 16.357 1.00 72.25 338 ASP A C 1
ATOM 2390 O O . ASP A 1 338 ? 47.321 7.594 16.367 1.00 72.25 338 ASP A O 1
ATOM 2394 N N . ALA A 1 339 ? 47.210 5.584 17.352 1.00 72.25 339 ALA A N 1
ATOM 2395 C CA . ALA A 1 339 ? 46.512 6.060 18.539 1.00 72.25 339 ALA A CA 1
ATOM 2396 C C . ALA A 1 339 ? 47.331 7.075 19.360 1.00 72.25 339 ALA A C 1
ATOM 2398 O O . ALA A 1 339 ? 46.737 7.835 20.131 1.00 72.25 339 ALA A O 1
ATOM 2399 N N . ASP A 1 340 ? 48.659 7.109 19.198 1.00 82.00 340 ASP A N 1
ATOM 2400 C CA . ASP A 1 340 ? 49.534 8.019 19.938 1.00 82.00 340 ASP A CA 1
ATOM 2401 C C . ASP A 1 340 ? 49.555 9.428 19.309 1.00 82.00 340 ASP A C 1
ATOM 2403 O O . ASP A 1 340 ? 49.786 10.410 20.018 1.00 82.00 340 ASP A O 1
ATOM 2407 N N . TYR A 1 341 ? 49.230 9.569 18.016 1.00 75.94 341 TYR A N 1
ATOM 2408 C CA . TYR A 1 341 ? 49.192 10.857 17.307 1.00 75.94 341 TYR A CA 1
ATOM 2409 C C . TYR A 1 341 ? 48.201 11.861 17.925 1.00 75.94 341 TYR A C 1
ATOM 2411 O O . TYR A 1 341 ? 48.515 13.046 18.079 1.00 75.94 341 TYR A O 1
ATOM 2419 N N . TYR A 1 342 ? 47.023 11.392 18.346 1.00 76.69 342 TYR A N 1
ATOM 2420 C CA . TYR A 1 342 ? 45.976 12.233 18.946 1.00 76.69 342 TYR A CA 1
ATOM 2421 C C . TYR A 1 342 ? 46.168 12.504 20.444 1.00 76.69 342 TYR A C 1
ATOM 2423 O O . TYR A 1 342 ? 45.342 13.173 21.067 1.00 76.69 342 TYR A O 1
ATOM 2431 N N . LEU A 1 343 ? 47.257 12.018 21.046 1.00 81.38 343 LEU A N 1
ATOM 2432 C CA . LEU A 1 343 ? 47.633 12.442 22.397 1.00 81.38 343 LEU A CA 1
ATOM 2433 C C . LEU A 1 343 ? 48.118 13.899 22.406 1.00 81.38 343 LEU A C 1
ATOM 2435 O O . LEU A 1 343 ? 47.883 14.608 23.385 1.00 81.38 343 LEU A O 1
ATOM 2439 N N . ASP A 1 344 ? 48.731 14.341 21.301 1.00 85.50 344 ASP A N 1
ATOM 2440 C CA . ASP A 1 344 ? 49.328 15.671 21.160 1.00 85.50 344 ASP A CA 1
ATOM 2441 C C . ASP A 1 344 ? 48.671 16.538 20.057 1.00 85.50 344 ASP A C 1
ATOM 2443 O O . ASP A 1 344 ? 49.030 17.710 19.917 1.00 85.50 344 ASP A O 1
ATOM 2447 N N . ASN A 1 345 ? 47.694 16.011 19.302 1.00 79.56 345 ASN A N 1
ATOM 2448 C CA . ASN A 1 345 ? 46.974 16.719 18.229 1.00 79.56 345 ASN A CA 1
ATOM 2449 C C . ASN A 1 345 ? 45.445 16.604 18.396 1.00 79.56 345 ASN A C 1
ATOM 2451 O O . ASN A 1 345 ? 44.928 15.553 18.768 1.00 79.56 345 ASN A O 1
ATOM 2455 N N . GLU A 1 346 ? 44.706 17.684 18.118 1.00 75.62 346 GLU A N 1
ATOM 2456 C CA . GLU A 1 346 ? 43.236 17.698 18.185 1.00 75.62 346 GLU A CA 1
ATOM 2457 C C . GLU A 1 346 ? 42.639 17.069 16.917 1.00 75.62 346 GLU A C 1
ATOM 2459 O O . GLU A 1 346 ? 43.075 17.377 15.811 1.00 75.62 346 GLU A O 1
ATOM 2464 N N . PHE A 1 347 ? 41.644 16.190 17.065 1.00 64.44 347 PHE A N 1
ATOM 2465 C CA . PHE A 1 347 ? 40.993 15.551 15.920 1.00 64.44 347 PHE A CA 1
ATOM 2466 C C . PHE A 1 347 ? 40.173 16.562 15.107 1.00 64.44 347 PHE A C 1
ATOM 2468 O O . PHE A 1 347 ? 39.248 17.185 15.639 1.00 64.44 347 PHE A O 1
ATOM 2475 N N . VAL A 1 348 ? 40.454 16.661 1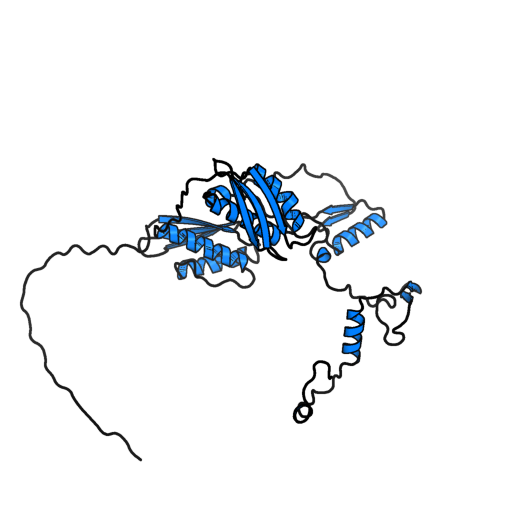3.806 1.00 65.56 348 VAL A N 1
ATOM 2476 C CA . VAL A 1 348 ? 39.639 17.399 12.834 1.00 65.56 348 VAL A CA 1
ATOM 2477 C C . VAL A 1 348 ? 39.052 16.407 11.833 1.00 65.56 348 VAL A C 1
ATOM 2479 O O . VAL A 1 348 ? 39.752 15.567 11.279 1.00 65.56 348 VAL A O 1
ATOM 2482 N N . ALA A 1 349 ? 37.740 16.488 11.599 1.00 40.97 349 ALA A N 1
ATOM 2483 C CA . ALA A 1 349 ? 37.073 15.611 10.643 1.00 40.97 349 ALA A CA 1
ATOM 2484 C C . ALA A 1 349 ? 37.654 15.808 9.230 1.00 40.97 349 ALA A C 1
ATOM 2486 O O . ALA A 1 349 ? 37.550 16.903 8.675 1.00 40.97 349 ALA A O 1
ATOM 2487 N N . GLY A 1 350 ? 38.230 14.743 8.663 1.00 50.72 350 GLY A N 1
ATOM 2488 C CA . GLY A 1 350 ? 38.892 14.755 7.354 1.00 50.72 350 GLY A CA 1
ATOM 2489 C C . GLY A 1 350 ? 40.423 14.700 7.406 1.00 50.72 350 GLY A C 1
ATOM 2490 O O . GLY A 1 350 ? 41.032 14.571 6.349 1.00 50.72 350 GLY A O 1
ATOM 2491 N N . ASP A 1 351 ? 41.036 14.755 8.592 1.00 51.59 351 ASP A N 1
ATOM 2492 C CA . ASP A 1 351 ? 42.433 14.343 8.751 1.00 51.59 351 ASP A CA 1
ATOM 2493 C C . ASP A 1 351 ? 42.486 12.808 8.708 1.00 51.59 351 ASP A C 1
ATOM 2495 O O . ASP A 1 351 ? 41.788 12.144 9.480 1.00 51.59 351 ASP A O 1
ATOM 2499 N N . ALA A 1 352 ? 43.241 12.275 7.744 1.00 49.88 352 ALA A N 1
ATOM 2500 C CA . ALA A 1 352 ? 43.478 10.843 7.568 1.00 49.88 352 ALA A CA 1
ATOM 2501 C C . ALA A 1 352 ? 44.406 10.287 8.654 1.00 49.88 352 ALA A C 1
ATOM 2503 O O . ALA A 1 352 ? 45.404 10.975 8.978 1.00 49.88 352 ALA A O 1
#

Foldseek 3Di:
DDDDDDDDDDDDDDDDDDDDDDDDPDPPPPPQFQFDFAKFKFWFAFQQGIKMWIFGDDSHATDAIDIDDPRDDCVALVVCRVVLRVQCRVVVALPGDDDPRRRRSNVRSSVGSHQRVCVGNVVDPPLLPQFAFDWFWFWFAADQGIWIKTWTAHNVLFTQDIDTPDDRDDPLQACLQCVPQRVVSNVLSALQAGGFARHSRSNRSRNRRRLRRSVVRSHDSCSRNPHDDYDDDDDDDDDDWPEEFEAQAPVRVVVQVVCVVVVTGYHYDHRGPHGHRVNVVDPDDDDDPFQLADQDPVCNPDQWGAGPVRDIDGRDDDDPVVVVVVVLVVPDDPPPPPPVVCVPDPDDPPDD

Sequence (352 aa):
MKKSLKLLSAVLLSASMAACSSQSNEPAQEEAGKYTAGTYSATAEGFGGPVTVTVTTDKNAVTDVKIEGEKETPTVGGAALEELTKQVLEAGSGEIDGVSGATLTSNAVKEAAASALAQAEGKTEETSAEVKAGTYTGKGEGYNGPVEVSATIDENGKLTGLEVTSSGETDHVGTVAFDIMIPQMLEAGGSGVDNVSGATFSSRALKEAVNAAAAEAGVNASEFSKAVAAPAAGEPVEGTWDVVVVGAGGAGIAAAAQAAQNGETVLVIEQNAEVGGNTLVSGGQYQSVMPYLVWDPEDPDAETGTGFDGVEYNKVKSVQGCIDELKMILDWNEDEFDADYYLDNEFVAGDA

Secondary structure (DSSP, 8-state):
-------------------------PPP-----SS-SEEEEEEEE-SSSEEEEEEEE-SSSEEEEEEE-TTS-IIIIIHHHHHHHHHHHHHTSS--PPPTT-HHHHHHHHHHHHHHHHHHTT------PPP--EEEEEEEE-SSSEEEEEEEE-TTS-EEEEEEEEE-PPTTTTTHHHHHHHHHHHHHTSS-PPPPTT-HHHHHHHHHHHHHHHHHTT--HHHHTPPPPPPPP--------SEEEE--BHHHHHHHHHHHHTT--EEEE-SSSSSBGGGTT--S------TTTS--SSSTT-SEEE-TTS-EEEPP---HHHHHHHHHHHT---S---TTGGGTS---TT--

Solvent-accessible surface area (backbone atoms only — not comparable to full-atom values): 20386 Å² total; per-residue (Å²): 136,88,83,90,78,88,79,90,76,88,80,89,84,81,88,84,82,90,81,91,85,80,91,74,86,69,78,77,78,76,74,83,50,69,26,55,59,46,77,32,64,27,66,25,68,27,75,52,37,63,24,35,25,38,40,29,32,40,41,76,45,57,77,47,60,48,75,48,39,90,52,26,49,62,88,43,36,40,56,40,47,65,58,51,38,51,43,33,48,75,64,60,44,28,88,58,83,70,46,89,91,19,55,51,31,33,50,12,49,27,52,7,36,37,50,15,49,29,46,30,53,71,54,60,88,73,64,81,42,77,48,48,54,46,76,28,72,13,60,14,70,30,82,60,38,52,28,29,30,46,35,27,30,39,76,84,49,31,34,75,44,76,45,79,78,43,67,46,53,49,79,78,46,24,46,55,22,52,76,57,40,51,60,49,21,46,74,69,25,25,55,16,58,81,71,36,49,81,11,56,50,33,27,46,6,50,37,42,5,52,50,47,16,36,48,77,28,23,34,56,63,71,73,32,48,42,74,56,85,75,81,76,81,73,82,83,90,81,84,87,60,80,39,80,36,81,40,40,26,61,68,31,46,50,51,48,52,54,42,44,73,73,71,45,47,70,45,79,43,62,85,39,84,52,74,20,59,74,56,68,71,57,87,76,78,86,88,64,86,46,53,24,63,39,88,38,92,92,49,74,80,56,64,52,19,53,42,97,87,70,47,78,38,69,40,56,83,68,60,71,67,56,60,54,50,51,50,52,59,70,69,53,76,86,67,79,82,66,74,70,58,60,76,84,42,83,92,54,96,84,70,129

Nearest PDB structures (foldseek):
  8p2b-assembly2_B  TM=8.814E-01  e=8.473E-07  Clostridiaceae bacterium
  8rbq-assembly1_G  TM=7.739E-01  e=1.534E-01  Azotobacter vinelandii DJ
  7zc6-assembly1_G  TM=5.901E-01  e=1.206E-01  Clostridium tetanomorphum
  4tvw-assembly1_A  TM=7.654E-01  e=6.513E-01  Escherichia coli
  6da0-assembly1_A  TM=4.253E-01  e=9.220E+00  Naegleria fowleri

Mean predicted aligned error: 14.31 Å